Protein AF-A0A9P8FFM5-F1 (afdb_monomer)

Nearest PDB structures (foldseek):
  8ps0-assembly1_A  TM=2.969E-01  e=4.749E+00  Escherichia coli

Organism: Aureobasidium melanogenum (NCBI:txid46634)

pLDDT: mean 79.29, std 17.24, range [38.31, 98.06]

Structure (mmCIF, N/CA/C/O backbone):
data_AF-A0A9P8FFM5-F1
#
_entry.id   AF-A0A9P8FFM5-F1
#
loop_
_atom_site.group_PDB
_atom_site.id
_atom_site.type_symbol
_atom_site.label_atom_id
_atom_site.label_alt_id
_atom_site.label_comp_id
_atom_site.label_asym_id
_atom_site.label_entity_id
_atom_site.label_seq_id
_atom_site.pdbx_PDB_ins_code
_atom_site.Cartn_x
_atom_site.Cartn_y
_atom_site.Cartn_z
_atom_site.occupancy
_atom_site.B_iso_or_equiv
_atom_site.auth_seq_id
_atom_site.auth_comp_id
_atom_site.auth_asym_id
_atom_site.auth_atom_id
_atom_site.pdbx_PDB_model_num
ATOM 1 N N . MET A 1 1 ? 20.624 9.407 21.468 1.00 40.84 1 MET A N 1
ATOM 2 C CA . MET A 1 1 ? 19.545 8.845 20.627 1.00 40.84 1 MET A CA 1
ATOM 3 C C . MET A 1 1 ? 19.893 9.163 19.187 1.00 40.84 1 MET A C 1
ATOM 5 O O . MET A 1 1 ? 20.037 10.337 18.876 1.00 40.84 1 MET A O 1
ATOM 9 N N . VAL A 1 2 ? 20.130 8.150 18.353 1.00 38.31 2 VAL A N 1
ATOM 10 C CA . VAL A 1 2 ? 20.241 8.352 16.899 1.00 38.31 2 VAL A CA 1
ATOM 11 C C . VAL A 1 2 ? 18.815 8.603 16.391 1.00 38.31 2 VAL A C 1
ATOM 13 O O . VAL A 1 2 ? 17.916 7.887 16.839 1.00 38.31 2 VAL A O 1
ATOM 16 N N . PRO A 1 3 ? 18.560 9.622 15.552 1.00 42.88 3 PRO A N 1
ATOM 17 C CA . PRO A 1 3 ? 17.236 9.827 14.978 1.00 42.88 3 PRO A CA 1
ATOM 18 C C . PRO A 1 3 ? 16.827 8.556 14.235 1.00 42.88 3 PRO A C 1
ATOM 20 O O . PRO A 1 3 ? 17.609 8.049 13.431 1.00 42.88 3 PRO A O 1
ATOM 23 N N . SER A 1 4 ? 15.631 8.028 14.509 1.00 47.91 4 SER A N 1
ATOM 24 C CA . SER A 1 4 ? 15.063 6.996 13.641 1.00 47.91 4 SER A CA 1
ATOM 25 C C . SER A 1 4 ? 15.038 7.564 12.224 1.00 4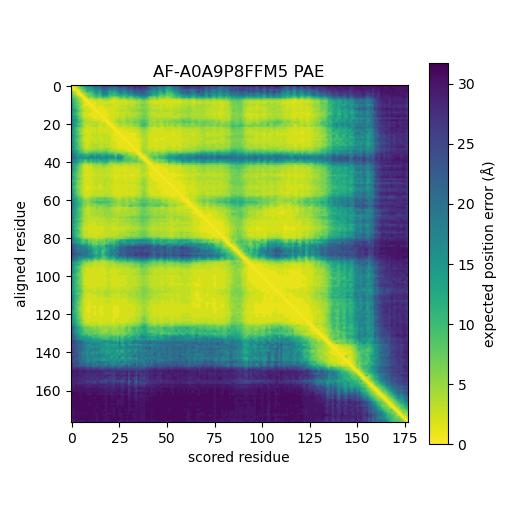7.91 4 SER A C 1
ATOM 27 O O . SER A 1 4 ? 14.515 8.672 12.052 1.00 47.91 4 SER A O 1
ATOM 29 N N . PRO A 1 5 ? 15.585 6.864 11.218 1.00 54.12 5 PRO A N 1
ATOM 30 C CA . PRO A 1 5 ? 15.361 7.266 9.843 1.00 54.12 5 PRO A CA 1
ATOM 31 C C . PRO A 1 5 ? 13.844 7.360 9.596 1.00 54.12 5 PRO A C 1
ATOM 33 O O . PRO A 1 5 ? 13.070 6.623 10.225 1.00 54.12 5 PRO A O 1
ATOM 36 N N . PRO A 1 6 ? 13.399 8.309 8.757 1.00 61.31 6 PRO A N 1
ATOM 37 C CA . PRO A 1 6 ? 11.990 8.437 8.411 1.00 61.31 6 PRO A CA 1
ATOM 38 C C . PRO A 1 6 ? 11.491 7.109 7.835 1.00 61.31 6 PRO A C 1
ATOM 40 O O . PRO A 1 6 ? 12.196 6.482 7.050 1.00 61.31 6 PRO A O 1
ATOM 43 N N . ALA A 1 7 ? 10.295 6.675 8.241 1.00 75.50 7 ALA A N 1
ATOM 44 C CA . ALA A 1 7 ? 9.720 5.414 7.780 1.00 75.50 7 ALA A CA 1
ATOM 45 C C . ALA A 1 7 ? 9.594 5.422 6.247 1.00 75.50 7 ALA A C 1
ATOM 47 O O . ALA A 1 7 ? 8.849 6.232 5.690 1.00 75.50 7 ALA A O 1
ATOM 48 N N . VAL A 1 8 ? 10.326 4.530 5.577 1.00 88.12 8 VAL A N 1
ATOM 49 C CA . VAL A 1 8 ? 10.369 4.438 4.109 1.00 88.12 8 VAL A CA 1
ATOM 50 C C . VAL A 1 8 ? 9.258 3.518 3.620 1.00 88.12 8 VAL A C 1
ATOM 52 O O . VAL A 1 8 ? 8.624 3.791 2.602 1.00 88.12 8 VAL A O 1
ATOM 55 N N . TYR A 1 9 ? 8.975 2.447 4.368 1.00 91.50 9 TYR A N 1
ATOM 56 C CA . TYR A 1 9 ? 7.958 1.466 3.994 1.00 91.50 9 TYR A CA 1
ATOM 57 C C . TYR A 1 9 ? 6.545 2.055 3.934 1.00 91.50 9 TYR A C 1
ATOM 59 O O . TYR A 1 9 ? 5.773 1.737 3.022 1.00 91.50 9 TYR A O 1
ATOM 67 N N . PHE A 1 10 ? 6.215 2.903 4.912 1.00 92.06 10 PHE A N 1
ATOM 68 C CA . PHE A 1 10 ? 4.950 3.623 4.981 1.00 92.06 10 PHE A CA 1
ATOM 69 C C . PHE A 1 10 ? 5.170 5.043 5.541 1.00 92.06 10 PHE A C 1
ATOM 71 O O . PHE A 1 10 ? 5.079 5.245 6.760 1.00 92.06 10 PHE A O 1
ATOM 78 N N . PRO A 1 11 ? 5.455 6.019 4.654 1.00 90.12 11 PRO A N 1
ATOM 79 C CA . PRO A 1 11 ? 5.656 7.418 5.018 1.00 90.12 11 PRO A CA 1
ATOM 80 C C . PRO A 1 11 ? 4.408 8.068 5.629 1.00 90.12 11 PRO A C 1
ATOM 82 O O . PRO A 1 11 ? 3.344 7.457 5.756 1.00 90.12 11 PRO A O 1
ATOM 85 N N . ALA A 1 12 ? 4.539 9.340 6.005 1.00 89.25 12 ALA A N 1
ATOM 86 C CA . ALA A 1 12 ? 3.429 10.120 6.536 1.00 89.25 12 ALA A CA 1
ATOM 87 C C . ALA A 1 12 ? 2.263 10.191 5.529 1.00 89.25 12 ALA A C 1
ATOM 89 O O . ALA A 1 12 ? 2.463 10.306 4.315 1.00 89.25 12 ALA A O 1
ATOM 90 N N . LEU A 1 13 ? 1.037 10.059 6.040 1.00 88.88 13 LEU A N 1
ATOM 91 C CA . LEU A 1 13 ? -0.151 9.859 5.211 1.00 88.88 13 LEU A CA 1
ATOM 92 C C . LEU A 1 13 ? -0.465 11.093 4.345 1.00 88.88 13 LEU A C 1
ATOM 94 O O . LEU A 1 13 ? -0.846 10.945 3.188 1.00 88.88 13 LEU A O 1
ATOM 98 N N . ASP A 1 14 ? -0.216 12.293 4.866 1.00 85.69 14 ASP A N 1
ATOM 99 C CA . ASP A 1 14 ? -0.345 13.581 4.177 1.00 85.69 14 ASP A CA 1
ATOM 100 C C . ASP A 1 14 ? 0.573 13.643 2.955 1.00 85.69 14 ASP A C 1
ATOM 102 O O . ASP A 1 14 ? 0.122 13.942 1.851 1.00 85.69 14 ASP A O 1
ATOM 106 N N . LYS A 1 15 ? 1.838 13.240 3.124 1.00 87.44 15 LYS A N 1
ATOM 107 C CA . LYS A 1 15 ? 2.833 13.179 2.046 1.00 87.44 15 LYS A CA 1
ATOM 108 C C . LYS A 1 15 ? 2.438 12.195 0.946 1.00 87.44 15 LYS A C 1
ATOM 110 O O . LYS A 1 15 ? 2.674 12.458 -0.235 1.00 87.44 15 LYS A O 1
ATOM 115 N N . CYS A 1 16 ? 1.841 11.063 1.321 1.00 88.88 16 CYS A N 1
ATOM 116 C CA . CYS A 1 16 ? 1.392 10.053 0.363 1.00 88.88 16 CYS A CA 1
ATOM 117 C C . CYS A 1 16 ? 0.170 10.535 -0.437 1.00 88.88 16 CYS A C 1
ATOM 119 O O . CYS A 1 16 ? 0.112 10.343 -1.654 1.00 88.88 16 CYS A O 1
ATOM 121 N N . LEU A 1 17 ? -0.793 11.181 0.226 1.00 86.94 17 LEU A N 1
ATOM 122 C CA . LEU A 1 17 ? -2.008 11.712 -0.405 1.00 86.94 17 LEU A CA 1
ATOM 123 C C . LEU A 1 17 ? -1.715 12.928 -1.292 1.00 86.94 17 LEU A C 1
ATOM 125 O O . LEU A 1 17 ? -2.278 13.042 -2.377 1.00 86.94 17 LEU A O 1
ATOM 129 N N . ALA A 1 18 ? -0.764 13.775 -0.893 1.00 84.56 18 ALA A N 1
ATOM 130 C CA . ALA A 1 18 ? -0.256 14.877 -1.710 1.00 84.56 18 ALA A CA 1
ATOM 131 C C . ALA A 1 18 ? 0.595 14.413 -2.911 1.00 84.56 18 ALA A C 1
ATOM 133 O O . ALA A 1 18 ? 1.018 15.236 -3.719 1.00 84.56 18 ALA A O 1
ATOM 134 N N . ARG A 1 19 ? 0.861 13.100 -3.043 1.00 82.00 19 ARG A N 1
ATOM 135 C CA . ARG A 1 19 ? 1.761 12.503 -4.051 1.00 82.00 19 ARG A CA 1
ATOM 136 C C . ARG A 1 19 ? 3.194 13.055 -4.003 1.00 82.00 19 ARG A C 1
ATOM 138 O O . ARG A 1 19 ? 3.938 12.906 -4.968 1.00 82.00 19 ARG A O 1
ATOM 145 N N . GLU A 1 20 ? 3.598 13.641 -2.876 1.00 83.88 20 GLU A N 1
ATOM 146 C CA . GLU A 1 20 ? 4.972 14.100 -2.645 1.00 83.88 20 GLU A CA 1
ATOM 147 C C . GLU A 1 20 ? 5.925 12.921 -2.436 1.00 83.88 20 GLU A C 1
ATOM 149 O O . GLU A 1 20 ? 7.087 12.980 -2.834 1.00 83.88 20 GLU A O 1
ATOM 154 N N . LEU A 1 21 ? 5.427 11.841 -1.821 1.00 83.75 21 LEU A N 1
ATOM 155 C CA . LEU A 1 21 ? 6.175 10.604 -1.613 1.00 83.75 21 LEU A CA 1
ATOM 156 C C . LEU A 1 21 ? 5.432 9.414 -2.244 1.00 83.75 21 LEU A C 1
ATOM 158 O O . LEU A 1 21 ? 4.306 9.107 -1.831 1.00 83.75 21 LEU A O 1
ATOM 162 N N . PRO A 1 22 ? 6.035 8.725 -3.232 1.00 84.00 22 PRO A N 1
ATOM 163 C CA . PRO A 1 22 ? 5.444 7.525 -3.805 1.00 84.00 22 PRO A CA 1
ATOM 164 C C . PRO A 1 22 ? 5.577 6.352 -2.830 1.00 84.00 22 PRO A C 1
ATOM 166 O O . PRO A 1 22 ? 6.657 6.086 -2.300 1.00 84.00 22 PRO A O 1
ATOM 169 N N . LEU A 1 23 ? 4.489 5.610 -2.630 1.00 91.56 23 LEU A N 1
ATOM 170 C CA . LEU A 1 23 ? 4.547 4.331 -1.932 1.00 91.56 23 LEU A CA 1
ATOM 171 C C . LEU A 1 23 ? 5.074 3.262 -2.887 1.00 91.56 23 LEU A C 1
ATOM 173 O O . LEU A 1 23 ? 4.467 2.959 -3.916 1.00 91.56 23 LEU A O 1
ATOM 177 N N . LEU A 1 24 ? 6.202 2.654 -2.530 1.00 91.81 24 LEU A N 1
ATOM 178 C CA . LEU A 1 24 ? 6.755 1.544 -3.297 1.00 91.81 24 LEU A CA 1
ATOM 179 C C . LEU A 1 24 ? 5.886 0.298 -3.112 1.00 91.81 24 LEU A C 1
ATOM 181 O O . LEU A 1 24 ? 5.813 -0.274 -2.024 1.00 91.81 24 LEU A O 1
ATOM 185 N N . SER A 1 25 ? 5.224 -0.145 -4.178 1.00 92.94 25 SER A N 1
ATOM 186 C CA . SER A 1 25 ? 4.547 -1.442 -4.171 1.00 92.94 25 SER A CA 1
ATOM 187 C C . SER A 1 25 ? 5.573 -2.579 -4.215 1.00 92.94 25 SER A C 1
ATOM 189 O O . SER A 1 25 ? 6.641 -2.427 -4.811 1.00 92.94 25 SER A O 1
ATOM 191 N N . TRP A 1 26 ? 5.247 -3.735 -3.631 1.00 93.44 26 TRP A N 1
ATOM 192 C CA . TRP A 1 26 ? 6.108 -4.921 -3.715 1.00 93.44 26 TRP A CA 1
ATOM 193 C C . TRP A 1 26 ? 6.349 -5.362 -5.163 1.00 93.44 26 TRP A C 1
ATOM 195 O O . TRP A 1 26 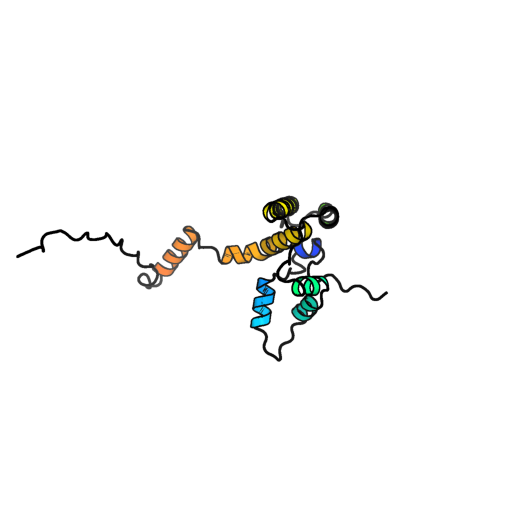? 7.448 -5.795 -5.496 1.00 93.44 26 TRP A O 1
ATOM 205 N N . GLU A 1 27 ? 5.365 -5.173 -6.046 1.00 92.81 27 GLU A N 1
ATOM 206 C CA . GLU A 1 27 ? 5.513 -5.426 -7.480 1.00 92.81 27 GLU A CA 1
ATOM 207 C C . GLU A 1 27 ? 6.538 -4.480 -8.124 1.00 92.81 27 GLU A C 1
ATOM 209 O O . GLU A 1 27 ? 7.414 -4.922 -8.867 1.00 92.81 27 GLU A O 1
ATOM 214 N N . SER A 1 28 ? 6.462 -3.180 -7.826 1.00 90.69 28 SER A N 1
ATOM 215 C CA . SER A 1 28 ? 7.412 -2.184 -8.336 1.00 90.69 28 SER A CA 1
ATOM 216 C C . SER A 1 28 ? 8.827 -2.451 -7.829 1.00 90.69 28 SER A C 1
ATOM 218 O O . SER A 1 28 ? 9.773 -2.371 -8.609 1.00 90.69 28 SER A O 1
ATOM 220 N N . VAL A 1 29 ? 8.970 -2.807 -6.548 1.00 92.75 29 VAL A N 1
ATOM 221 C CA . VAL A 1 29 ? 10.259 -3.180 -5.946 1.00 92.75 29 VAL A CA 1
ATOM 222 C C . VAL A 1 29 ? 10.825 -4.415 -6.634 1.00 92.75 29 VAL A C 1
ATOM 224 O O . VAL A 1 29 ? 11.973 -4.392 -7.063 1.00 92.75 29 VAL A O 1
ATOM 227 N N . TYR A 1 30 ? 10.018 -5.463 -6.810 1.00 93.00 30 TYR A N 1
ATOM 228 C CA . TYR A 1 30 ? 10.436 -6.676 -7.508 1.00 93.00 30 TYR A CA 1
ATOM 229 C C . TYR A 1 30 ? 10.918 -6.378 -8.933 1.00 93.00 30 TYR A C 1
ATOM 231 O O . TYR A 1 30 ? 12.033 -6.754 -9.289 1.00 93.00 30 TYR A O 1
ATOM 239 N N . LYS A 1 31 ? 10.122 -5.641 -9.724 1.00 91.56 31 LYS A N 1
ATOM 240 C CA . LYS A 1 31 ? 10.484 -5.240 -11.095 1.00 91.56 31 LYS A CA 1
ATOM 241 C C . LYS A 1 31 ? 11.771 -4.419 -11.141 1.00 91.56 31 LYS A C 1
ATOM 243 O O . LYS A 1 31 ? 12.570 -4.597 -12.054 1.00 91.56 31 LYS A O 1
ATOM 248 N N . ALA A 1 32 ? 11.973 -3.531 -10.171 1.00 90.56 32 ALA A N 1
ATOM 249 C CA . ALA A 1 32 ? 13.193 -2.745 -10.088 1.00 90.56 32 ALA A CA 1
ATOM 250 C C . ALA A 1 32 ? 14.398 -3.643 -9.777 1.00 90.56 32 ALA A C 1
ATOM 252 O O . ALA A 1 32 ? 15.387 -3.584 -10.494 1.00 90.56 32 ALA A O 1
ATOM 253 N N . VAL A 1 33 ? 14.292 -4.531 -8.785 1.00 90.75 33 VAL A N 1
ATOM 254 C CA . VAL A 1 33 ? 15.375 -5.451 -8.399 1.00 90.75 33 VAL A CA 1
ATOM 255 C C . VAL A 1 33 ? 15.801 -6.358 -9.551 1.00 90.75 33 VAL A C 1
ATOM 257 O O . VAL A 1 33 ? 16.995 -6.514 -9.775 1.00 90.75 33 VAL A O 1
ATOM 260 N N . ILE A 1 34 ? 14.863 -6.928 -10.313 1.00 91.31 34 ILE A N 1
ATOM 261 C CA . ILE A 1 34 ? 15.216 -7.791 -11.458 1.00 91.31 34 ILE A CA 1
ATOM 262 C C . ILE A 1 34 ? 15.826 -7.016 -12.634 1.00 91.31 34 ILE A C 1
ATOM 264 O O . ILE A 1 34 ? 16.454 -7.621 -13.497 1.00 91.31 34 ILE A O 1
ATOM 268 N N . ALA A 1 35 ? 15.608 -5.700 -12.693 1.00 88.19 35 ALA A N 1
ATOM 269 C CA . ALA A 1 35 ? 16.155 -4.827 -13.724 1.00 88.19 35 ALA A CA 1
ATOM 270 C C . ALA A 1 35 ? 17.514 -4.221 -13.334 1.00 88.19 35 ALA A C 1
ATOM 272 O O . ALA A 1 35 ? 18.193 -3.674 -14.203 1.00 88.19 35 ALA A O 1
ATOM 273 N N . LEU A 1 36 ? 17.907 -4.294 -12.056 1.00 86.25 36 LEU A N 1
ATOM 274 C CA . LEU A 1 36 ? 19.223 -3.847 -11.607 1.00 86.25 36 LEU A CA 1
ATOM 275 C C . LEU A 1 36 ? 20.308 -4.774 -12.168 1.00 86.25 36 LEU A C 1
ATOM 277 O O . LEU A 1 36 ? 20.228 -5.998 -12.054 1.00 86.25 36 LEU A O 1
ATOM 281 N N . ASP A 1 37 ? 21.357 -4.178 -12.729 1.00 82.44 37 ASP A N 1
ATOM 282 C CA . ASP A 1 37 ? 22.617 -4.879 -12.954 1.00 82.44 37 ASP A CA 1
ATOM 283 C C . ASP A 1 37 ? 23.493 -4.835 -11.688 1.00 82.44 37 ASP A C 1
ATOM 285 O O . ASP A 1 37 ? 23.196 -4.142 -10.714 1.00 82.44 37 ASP A O 1
ATOM 289 N N . SER A 1 38 ? 24.599 -5.583 -11.679 1.00 69.62 38 SER A N 1
ATOM 290 C CA . SER A 1 38 ? 25.489 -5.678 -10.512 1.00 69.62 38 SER A CA 1
ATOM 291 C C . SER A 1 38 ? 26.246 -4.383 -10.176 1.00 69.62 38 SER A C 1
ATOM 293 O O . SER A 1 38 ? 27.026 -4.373 -9.227 1.00 69.62 38 SER A O 1
ATOM 295 N N . VAL A 1 39 ? 26.090 -3.322 -10.974 1.00 66.81 39 VAL A N 1
ATOM 296 C CA . VAL A 1 39 ? 26.824 -2.052 -10.847 1.00 66.81 39 VAL A CA 1
ATOM 297 C C . VAL A 1 39 ? 25.886 -0.908 -10.446 1.00 66.81 39 VAL A C 1
ATOM 299 O O . VAL A 1 39 ? 26.323 0.079 -9.853 1.00 66.81 39 VAL A O 1
ATOM 302 N N . THR A 1 40 ? 24.592 -1.042 -10.723 1.00 75.69 40 THR A N 1
ATOM 303 C CA . THR A 1 40 ? 23.587 -0.014 -10.479 1.00 75.69 40 THR A CA 1
ATOM 304 C C . THR A 1 40 ? 23.085 -0.088 -9.039 1.00 75.69 40 THR A C 1
ATOM 306 O O . THR A 1 40 ? 22.391 -1.024 -8.656 1.00 75.69 40 THR A O 1
ATOM 309 N N . SER A 1 41 ? 23.394 0.935 -8.239 1.00 76.31 41 SER A N 1
ATOM 310 C CA . SER A 1 41 ? 22.745 1.173 -6.942 1.00 76.31 41 SER A CA 1
ATOM 311 C C . SER A 1 41 ? 21.577 2.141 -7.123 1.00 76.31 41 SER A C 1
ATOM 313 O O . SER A 1 41 ? 21.651 3.106 -7.888 1.00 76.31 41 SER A O 1
ATOM 315 N N . SER A 1 42 ? 20.486 1.874 -6.408 1.00 86.12 42 SER A N 1
ATOM 316 C CA . SER A 1 42 ? 19.344 2.775 -6.304 1.00 86.12 42 SER A CA 1
ATOM 317 C C . SER A 1 42 ? 19.194 3.185 -4.840 1.00 86.12 42 SER A C 1
ATOM 319 O O . SER A 1 42 ? 18.747 2.361 -4.042 1.00 86.12 42 SER A O 1
ATOM 321 N N . PRO A 1 43 ? 19.484 4.451 -4.476 1.00 87.81 43 PRO A N 1
ATOM 322 C CA . PRO A 1 43 ? 19.355 4.931 -3.098 1.00 87.81 43 PRO A CA 1
ATOM 323 C C . PRO A 1 43 ? 17.958 4.700 -2.510 1.00 87.81 43 PRO A C 1
ATOM 325 O O . PRO A 1 43 ? 17.801 4.492 -1.311 1.00 87.81 43 PRO A O 1
ATOM 328 N N . THR A 1 44 ? 16.932 4.717 -3.363 1.00 87.38 44 THR A N 1
ATOM 329 C CA . THR A 1 44 ? 15.548 4.432 -2.986 1.00 87.38 44 THR A CA 1
ATOM 330 C C . THR A 1 44 ? 15.343 2.965 -2.610 1.00 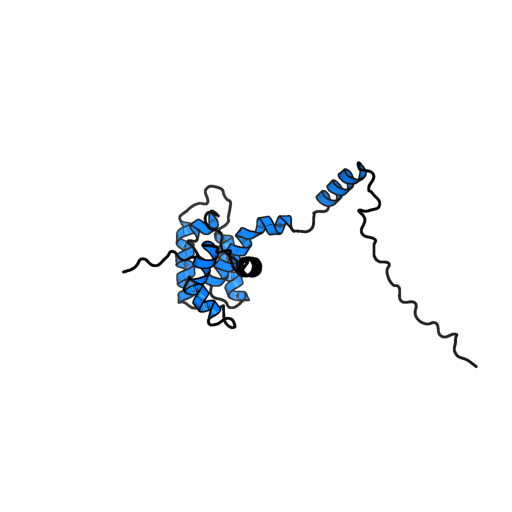87.38 44 THR A C 1
ATOM 332 O O . THR A 1 44 ? 14.692 2.692 -1.604 1.00 87.38 44 THR A O 1
ATOM 335 N N . LEU A 1 45 ? 15.899 2.022 -3.381 1.00 90.00 45 LEU A N 1
ATOM 336 C CA . LEU A 1 45 ? 15.847 0.599 -3.029 1.00 90.00 45 LEU A CA 1
ATOM 337 C C . LEU A 1 45 ? 16.712 0.306 -1.804 1.00 90.00 45 LEU A C 1
ATOM 339 O O . LEU A 1 45 ? 16.272 -0.432 -0.929 1.00 90.00 45 LEU A O 1
ATOM 343 N N . ASP A 1 46 ? 17.886 0.929 -1.705 1.00 90.75 46 ASP A N 1
ATOM 344 C CA . ASP A 1 46 ? 18.780 0.777 -0.557 1.00 90.75 46 ASP A CA 1
ATOM 345 C C . ASP A 1 46 ? 18.082 1.229 0.733 1.00 90.75 46 ASP A C 1
ATOM 347 O O . ASP A 1 46 ? 18.057 0.492 1.717 1.00 90.75 46 ASP A O 1
ATOM 351 N N . ALA A 1 47 ? 17.427 2.395 0.714 1.00 90.81 47 ALA A N 1
ATOM 352 C CA . ALA A 1 47 ? 16.641 2.883 1.843 1.00 90.81 47 ALA A CA 1
ATOM 353 C C . ALA A 1 47 ? 15.432 1.981 2.155 1.00 90.81 47 ALA A C 1
ATOM 355 O O . ALA A 1 47 ? 15.126 1.754 3.324 1.00 90.81 47 ALA A O 1
ATOM 356 N N . PHE A 1 48 ? 14.760 1.441 1.132 1.00 91.94 48 PHE A N 1
ATOM 357 C CA . PHE A 1 48 ? 13.631 0.525 1.315 1.00 91.94 48 PHE A CA 1
ATOM 358 C C . PHE A 1 48 ? 14.066 -0.787 1.977 1.00 91.94 48 PHE A C 1
ATOM 360 O O . PHE A 1 48 ? 13.455 -1.206 2.954 1.00 91.94 48 PHE A O 1
ATOM 367 N N . PHE A 1 49 ? 15.143 -1.418 1.503 1.00 92.00 49 PHE A N 1
ATOM 368 C CA . PHE A 1 49 ? 15.648 -2.673 2.070 1.00 92.00 49 PHE A CA 1
ATOM 369 C C . PHE A 1 49 ? 16.359 -2.502 3.419 1.00 92.00 49 PHE A C 1
ATOM 371 O O . PHE A 1 49 ? 16.547 -3.488 4.126 1.00 92.00 49 PHE A O 1
ATOM 378 N N . GLN A 1 50 ? 16.721 -1.276 3.805 1.00 92.50 50 GLN A N 1
ATOM 379 C CA . GLN A 1 50 ? 17.214 -0.956 5.149 1.00 92.50 50 GLN A CA 1
ATOM 380 C C . GLN A 1 50 ? 16.089 -0.643 6.151 1.00 92.50 50 GLN A C 1
ATOM 382 O O . GLN A 1 50 ? 16.360 -0.539 7.349 1.00 92.50 50 GLN A O 1
ATOM 387 N N . ASP A 1 51 ? 14.836 -0.501 5.702 1.00 92.06 51 ASP A N 1
ATOM 388 C CA . ASP A 1 51 ? 13.701 -0.251 6.590 1.00 92.06 51 ASP A CA 1
ATOM 389 C C . ASP A 1 51 ? 13.452 -1.479 7.495 1.00 92.06 51 ASP A C 1
ATOM 391 O O . ASP A 1 51 ? 13.278 -2.595 6.989 1.00 92.06 51 ASP A O 1
ATOM 395 N N . PRO A 1 52 ? 13.394 -1.313 8.832 1.00 92.06 52 PRO A N 1
ATOM 396 C CA . PRO A 1 52 ? 13.175 -2.426 9.756 1.00 92.06 52 PRO A CA 1
ATOM 397 C C . PRO A 1 52 ? 11.885 -3.208 9.482 1.00 92.06 52 PRO A C 1
ATOM 399 O O . PRO A 1 52 ? 11.839 -4.419 9.692 1.00 92.06 52 PRO A O 1
ATOM 402 N N . THR A 1 53 ? 10.844 -2.534 8.989 1.00 90.62 53 THR A N 1
ATOM 403 C CA . THR A 1 53 ? 9.561 -3.154 8.637 1.00 90.62 53 THR A CA 1
ATOM 404 C C . THR A 1 53 ? 9.725 -4.066 7.429 1.00 90.62 53 THR A C 1
ATOM 406 O O . THR A 1 53 ? 9.260 -5.203 7.442 1.00 90.62 53 THR A O 1
ATOM 409 N N . VAL A 1 54 ? 10.440 -3.598 6.401 1.00 93.12 54 VAL A N 1
ATOM 410 C CA . VAL A 1 54 ? 10.742 -4.387 5.197 1.00 93.12 54 VAL A CA 1
ATOM 411 C C . VAL A 1 54 ? 11.580 -5.604 5.561 1.00 93.12 54 VAL A C 1
ATOM 413 O O . VAL A 1 54 ? 11.246 -6.715 5.154 1.00 93.12 54 VAL A O 1
ATOM 416 N N . LEU A 1 55 ? 12.616 -5.424 6.382 1.00 93.12 55 LEU A N 1
ATOM 417 C CA . LEU A 1 55 ? 13.442 -6.527 6.873 1.00 93.12 55 LEU A CA 1
ATOM 418 C C . LEU A 1 55 ? 12.623 -7.542 7.681 1.00 93.12 55 LEU A C 1
ATOM 420 O O . LEU A 1 55 ? 12.803 -8.745 7.506 1.00 93.12 55 LEU A O 1
ATOM 424 N N . SER A 1 56 ? 11.691 -7.077 8.517 1.00 91.50 56 SER A N 1
ATOM 425 C CA . SER A 1 56 ? 10.784 -7.948 9.272 1.00 91.50 56 SER A CA 1
ATOM 426 C C . SER A 1 56 ? 9.882 -8.774 8.351 1.00 91.50 56 SER A C 1
ATOM 428 O O . SER A 1 56 ? 9.728 -9.975 8.565 1.00 91.50 56 SER A O 1
ATOM 430 N N . ILE A 1 57 ? 9.307 -8.157 7.314 1.00 92.06 57 ILE A N 1
ATOM 431 C CA . ILE A 1 57 ? 8.451 -8.847 6.337 1.00 92.06 57 ILE A CA 1
ATOM 432 C C . ILE A 1 57 ? 9.263 -9.879 5.546 1.00 92.06 57 ILE A C 1
ATOM 434 O O . ILE A 1 57 ? 8.836 -11.024 5.400 1.00 92.06 57 ILE A O 1
ATOM 438 N N . LEU A 1 58 ? 10.461 -9.508 5.083 1.00 92.81 58 LEU A N 1
ATOM 439 C CA . LEU A 1 58 ? 11.353 -10.412 4.348 1.00 92.81 58 LEU A CA 1
ATOM 440 C C . LEU A 1 58 ? 11.887 -11.557 5.221 1.00 92.81 58 LEU A C 1
ATOM 442 O O . LEU A 1 58 ? 12.179 -12.631 4.698 1.00 92.81 58 LEU A O 1
ATOM 446 N N . GLY A 1 59 ? 11.987 -11.356 6.538 1.00 93.06 59 GLY A N 1
ATOM 447 C CA . GLY A 1 59 ? 12.350 -12.396 7.502 1.00 93.06 59 GLY A CA 1
ATOM 448 C C . GLY A 1 59 ? 11.253 -13.442 7.736 1.00 93.06 59 GLY A C 1
ATOM 449 O O . GLY A 1 59 ? 11.562 -14.563 8.137 1.00 93.06 59 GLY A O 1
ATOM 450 N N . ALA A 1 60 ? 9.989 -13.110 7.455 1.00 90.44 60 ALA A N 1
ATOM 451 C CA . ALA A 1 60 ? 8.836 -13.998 7.607 1.00 90.44 60 ALA A CA 1
ATOM 452 C C . ALA A 1 60 ? 7.910 -13.952 6.368 1.00 90.44 60 ALA A C 1
ATOM 454 O O . ALA A 1 60 ? 6.731 -13.603 6.473 1.00 90.44 60 ALA A O 1
ATOM 455 N N . PRO A 1 61 ? 8.407 -14.340 5.176 1.00 85.62 61 PRO A N 1
ATOM 456 C CA . PRO A 1 61 ? 7.748 -14.053 3.898 1.00 85.62 61 PRO A CA 1
ATOM 457 C C . PRO A 1 61 ? 6.434 -14.816 3.686 1.00 85.62 61 PRO A C 1
ATOM 459 O O . PRO A 1 61 ? 5.624 -14.428 2.850 1.00 85.62 61 PRO A O 1
ATOM 462 N N . LEU A 1 62 ? 6.213 -15.905 4.430 1.00 88.06 62 LEU A N 1
ATOM 463 C CA . LEU A 1 62 ? 4.978 -16.694 4.370 1.00 88.06 62 LEU A CA 1
ATOM 464 C C . LEU A 1 62 ? 3.856 -16.116 5.245 1.00 88.06 62 LEU A C 1
ATOM 466 O O . LEU A 1 62 ? 2.713 -16.547 5.132 1.00 88.06 62 LEU A O 1
ATOM 470 N N . THR A 1 63 ? 4.169 -15.144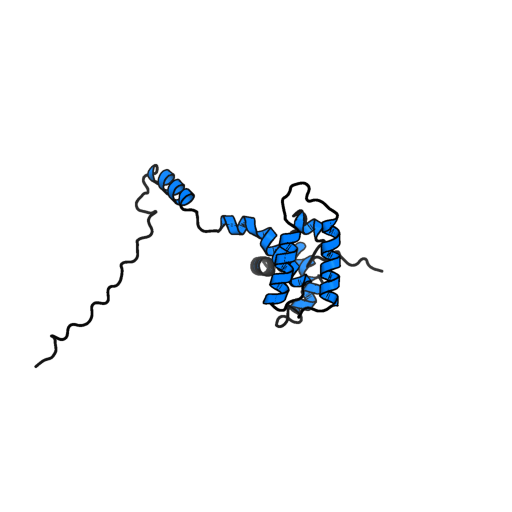 6.103 1.00 86.62 63 THR A N 1
ATOM 471 C CA . THR A 1 63 ? 3.211 -14.468 6.988 1.00 86.62 63 THR A CA 1
ATOM 472 C C . THR A 1 63 ? 3.439 -12.950 6.975 1.00 86.62 63 THR A C 1
ATOM 474 O O . THR A 1 63 ? 3.701 -12.361 8.029 1.00 86.62 63 THR A O 1
ATOM 477 N N . PRO A 1 64 ? 3.379 -12.299 5.794 1.00 84.31 64 PRO A N 1
ATOM 478 C CA . PRO A 1 64 ? 3.724 -10.884 5.654 1.00 84.31 64 PRO A CA 1
ATOM 479 C C . PRO A 1 64 ? 2.677 -9.959 6.282 1.00 84.31 64 PRO A C 1
ATOM 481 O O . PRO A 1 64 ? 3.003 -8.836 6.650 1.00 84.31 64 PRO A O 1
ATOM 484 N N . PHE A 1 65 ? 1.439 -10.439 6.421 1.00 90.81 65 PHE A N 1
ATOM 485 C CA . PHE A 1 65 ? 0.335 -9.711 7.028 1.00 90.81 65 PHE A CA 1
ATOM 486 C C . PHE A 1 65 ? -0.117 -10.421 8.293 1.00 90.81 65 PHE A C 1
ATOM 488 O O . PHE A 1 65 ? -0.362 -11.629 8.295 1.00 90.81 65 PHE A O 1
ATOM 495 N N . GLN A 1 66 ? -0.214 -9.652 9.369 1.00 91.94 66 GLN A N 1
ATOM 496 C CA . GLN A 1 66 ? -0.732 -10.124 10.644 1.00 91.94 66 GLN A CA 1
ATOM 497 C C . GLN A 1 66 ? -2.240 -9.850 10.723 1.00 91.94 66 GLN A C 1
ATOM 499 O O . GLN A 1 66 ? -2.735 -8.960 10.027 1.00 91.94 66 GLN A O 1
ATOM 504 N N . PRO A 1 67 ? -2.989 -10.580 11.564 1.00 94.00 67 PRO A N 1
ATOM 505 C CA . PRO A 1 67 ? -4.403 -10.296 11.777 1.00 94.00 67 PRO A CA 1
ATOM 506 C C . PRO A 1 67 ? -4.623 -8.958 12.515 1.00 94.00 67 PRO A C 1
ATOM 508 O O . PRO A 1 67 ? -3.723 -8.499 13.231 1.00 94.00 67 PRO A O 1
ATOM 511 N N . PRO A 1 68 ? -5.817 -8.341 12.389 1.00 94.81 68 PRO A N 1
ATOM 512 C CA . PRO A 1 68 ? -6.187 -7.130 13.120 1.00 94.81 68 PRO A CA 1
ATOM 513 C C . PRO A 1 68 ? -6.037 -7.278 14.638 1.00 94.81 68 PRO A C 1
ATOM 515 O O . PRO A 1 68 ? -6.377 -8.308 15.223 1.00 94.81 68 PRO A O 1
ATOM 518 N N . THR A 1 69 ? -5.570 -6.218 15.293 1.00 95.12 69 THR A N 1
ATOM 519 C CA . THR A 1 69 ? -5.393 -6.137 16.748 1.00 95.12 69 THR A CA 1
ATOM 520 C C . THR A 1 69 ? -5.912 -4.801 17.279 1.00 95.12 69 THR A C 1
ATOM 522 O O . THR A 1 69 ? -6.029 -3.822 16.546 1.00 95.12 69 THR A O 1
ATOM 525 N N . SER A 1 70 ? -6.166 -4.706 18.588 1.00 94.19 70 SER A N 1
ATOM 526 C CA . SER A 1 70 ? -6.533 -3.422 19.208 1.00 94.19 70 SER A CA 1
ATOM 527 C C . SER A 1 70 ? -5.466 -2.340 18.991 1.00 94.19 70 SER A C 1
ATOM 529 O O . SER A 1 70 ? -5.806 -1.164 18.870 1.00 94.19 70 SER A O 1
ATOM 531 N N . GLN A 1 71 ? -4.190 -2.738 18.916 1.00 93.38 71 GLN A N 1
ATOM 532 C CA . GLN A 1 71 ? -3.083 -1.821 18.654 1.00 93.38 71 GLN A CA 1
ATOM 533 C C . GLN A 1 71 ? -3.097 -1.321 17.207 1.00 93.38 71 GLN A C 1
ATOM 535 O O . GLN A 1 71 ? -3.080 -0.113 16.998 1.00 93.38 71 GLN A O 1
ATOM 540 N N . SER A 1 72 ? -3.208 -2.218 16.219 1.00 92.31 72 SER A N 1
ATOM 541 C CA . SER A 1 72 ? -3.253 -1.824 14.800 1.00 92.31 72 SER A CA 1
ATOM 542 C C . SER A 1 72 ? -4.441 -0.914 14.498 1.00 92.31 72 SER A C 1
ATOM 544 O O . SER A 1 72 ? -4.304 0.052 13.747 1.00 92.31 72 SER A O 1
ATOM 546 N N . LYS A 1 73 ? -5.578 -1.142 15.164 1.00 93.69 73 LYS A N 1
ATOM 547 C CA . LYS A 1 73 ? -6.726 -0.238 15.105 1.00 93.69 73 LYS A CA 1
ATOM 548 C C . LYS A 1 73 ? -6.402 1.150 15.666 1.00 93.69 73 LYS A C 1
ATOM 550 O O . LYS A 1 73 ? -6.691 2.150 15.019 1.00 93.69 73 LYS A O 1
ATOM 555 N N . SER A 1 74 ? -5.775 1.231 16.841 1.00 94.38 74 SER A N 1
ATOM 556 C CA . SER A 1 74 ? -5.348 2.512 17.429 1.00 94.38 74 SER A CA 1
ATOM 557 C C . SER A 1 74 ? -4.352 3.258 16.532 1.00 94.38 74 SER A C 1
ATOM 559 O O . SER A 1 74 ? -4.439 4.480 16.379 1.00 94.38 74 SER A O 1
ATOM 561 N N . ASP A 1 75 ? -3.420 2.533 15.917 1.00 92.25 75 ASP A N 1
ATOM 562 C CA . ASP A 1 75 ? -2.421 3.102 15.013 1.00 92.25 75 ASP A CA 1
ATOM 563 C C . ASP A 1 75 ? -3.071 3.630 13.725 1.00 92.25 75 ASP A C 1
ATOM 565 O O . ASP A 1 75 ? -2.722 4.716 13.253 1.00 92.25 75 ASP A O 1
ATOM 569 N N . PHE A 1 76 ? -4.059 2.909 13.186 1.00 94.12 76 PHE A N 1
ATOM 570 C CA . PHE A 1 76 ? -4.874 3.350 12.053 1.00 94.12 76 PHE A CA 1
ATOM 571 C C . PHE A 1 76 ? -5.644 4.641 12.367 1.00 94.12 76 PHE A C 1
ATOM 573 O O . PHE A 1 76 ? -5.562 5.610 11.607 1.00 94.12 76 PHE A O 1
ATOM 580 N N . GLU A 1 77 ? -6.342 4.699 13.504 1.00 93.50 77 GLU A N 1
ATOM 581 C CA . GLU A 1 77 ? -7.076 5.903 13.915 1.00 93.50 77 GLU A CA 1
ATOM 582 C C . GLU A 1 77 ? -6.127 7.095 14.085 1.00 93.50 77 GLU A C 1
ATOM 584 O O . GLU A 1 77 ? -6.383 8.179 13.562 1.00 93.50 77 GLU A O 1
ATOM 589 N N . THR A 1 78 ? -4.971 6.883 14.721 1.00 91.56 78 THR A N 1
ATOM 590 C CA . THR A 1 78 ? -3.958 7.930 14.928 1.00 91.56 78 THR A CA 1
ATOM 591 C C . THR A 1 78 ? -3.434 8.479 13.599 1.00 91.56 78 THR A C 1
ATOM 593 O O . THR A 1 78 ? -3.375 9.694 13.401 1.00 91.56 78 THR A O 1
ATOM 596 N N . ARG A 1 79 ? -3.084 7.593 12.657 1.00 89.75 79 ARG A N 1
ATOM 597 C CA . ARG A 1 79 ? -2.568 7.981 11.335 1.00 89.75 79 ARG A CA 1
ATOM 598 C C . ARG A 1 79 ? -3.593 8.751 10.519 1.00 89.75 79 ARG A C 1
ATOM 600 O O . ARG A 1 79 ? -3.242 9.709 9.835 1.00 89.75 79 ARG A O 1
ATOM 607 N N . THR A 1 80 ? -4.852 8.337 10.576 1.00 89.75 80 THR A N 1
ATOM 608 C CA . THR A 1 80 ? -5.896 8.931 9.744 1.00 89.75 80 THR A CA 1
ATOM 609 C C . THR A 1 80 ? -6.548 10.162 10.386 1.00 89.75 80 THR A C 1
ATOM 611 O O . THR A 1 80 ? -7.128 10.983 9.672 1.00 89.75 80 THR A O 1
ATOM 614 N N . ALA A 1 81 ? -6.443 10.340 11.707 1.00 85.31 81 ALA A N 1
ATOM 615 C CA . ALA A 1 81 ? -6.902 11.538 12.411 1.00 85.31 81 ALA A CA 1
ATOM 616 C C . ALA A 1 81 ? -6.100 12.788 12.019 1.00 85.31 81 ALA A C 1
ATOM 618 O O . ALA A 1 81 ? -6.684 13.858 11.863 1.00 85.31 81 ALA A O 1
ATOM 619 N N . ALA A 1 82 ? -4.790 12.643 11.784 1.00 74.50 82 ALA A N 1
ATOM 620 C CA . ALA A 1 82 ? -3.919 13.742 11.361 1.00 74.50 82 ALA A CA 1
ATOM 621 C C . ALA A 1 82 ? -4.357 14.382 10.028 1.00 74.50 82 ALA A C 1
ATOM 623 O O . ALA A 1 82 ? -4.153 15.573 9.818 1.00 74.50 82 ALA A O 1
ATOM 624 N N . ILE A 1 83 ? -4.999 13.607 9.148 1.00 75.25 83 ILE A N 1
ATOM 625 C CA . ILE A 1 83 ? -5.445 14.065 7.823 1.00 75.25 83 ILE A CA 1
ATOM 626 C C . ILE A 1 83 ? -6.819 14.717 7.868 1.00 75.25 83 ILE A C 1
ATOM 628 O O . ILE A 1 83 ? -7.064 15.664 7.132 1.00 75.25 83 ILE A O 1
ATOM 632 N N . ASN A 1 84 ? -7.703 14.273 8.764 1.00 65.44 84 ASN A N 1
ATOM 633 C CA . ASN A 1 84 ? -9.038 14.861 8.902 1.00 65.44 84 ASN A CA 1
ATOM 634 C C . ASN A 1 84 ? -9.001 16.358 9.273 1.00 65.44 84 ASN A C 1
ATOM 636 O O . ASN A 1 84 ? -9.989 17.058 9.072 1.00 65.44 84 ASN A O 1
ATOM 640 N N . ALA A 1 85 ? -7.879 16.850 9.808 1.00 59.00 85 ALA A N 1
ATOM 641 C CA . ALA A 1 85 ? -7.670 18.258 10.139 1.00 59.00 85 ALA A CA 1
ATOM 642 C C . ALA A 1 85 ? -7.174 19.117 8.955 1.00 59.00 85 ALA A C 1
ATOM 644 O O . ALA A 1 85 ? -7.195 20.343 9.051 1.00 59.00 85 ALA A O 1
ATOM 645 N N . LEU A 1 86 ? -6.729 18.498 7.856 1.00 58.78 86 LEU A N 1
ATOM 646 C CA . LEU A 1 86 ? -6.166 19.167 6.683 1.00 58.78 86 LEU A CA 1
ATOM 647 C C . LEU A 1 86 ? -7.135 19.005 5.501 1.00 58.78 86 LEU A C 1
ATOM 649 O O . LEU A 1 86 ? -7.224 17.914 4.931 1.00 58.78 86 LEU A O 1
ATOM 653 N N . PRO A 1 87 ? -7.897 20.047 5.122 1.00 55.59 87 PRO A N 1
ATOM 654 C CA . PRO A 1 87 ? -8.741 19.968 3.939 1.00 55.59 87 PRO A CA 1
ATOM 655 C C . PRO A 1 87 ? -7.874 19.716 2.700 1.00 55.59 87 PRO A C 1
ATOM 657 O O . PRO A 1 87 ? -6.824 20.336 2.534 1.00 55.59 87 PRO A O 1
ATOM 660 N N . SER A 1 88 ? -8.312 18.818 1.811 1.00 60.69 88 SER A N 1
ATOM 661 C CA . SER A 1 88 ? -7.657 18.659 0.512 1.00 60.69 88 SER A CA 1
ATOM 662 C C . SER A 1 88 ? -7.814 19.975 -0.254 1.00 60.69 88 SER A C 1
ATOM 664 O O . SER A 1 88 ? -8.932 20.315 -0.647 1.00 60.69 88 SER A O 1
ATOM 666 N N . GLU A 1 89 ? -6.732 20.719 -0.476 1.00 57.97 89 GLU A N 1
ATOM 667 C CA . GLU A 1 89 ? -6.799 22.044 -1.117 1.00 57.97 89 GLU A CA 1
ATOM 668 C C . GLU A 1 89 ? -7.375 22.005 -2.548 1.00 57.97 89 GLU A C 1
ATOM 670 O O . GLU A 1 89 ? -7.769 23.029 -3.100 1.00 57.97 89 GLU A O 1
ATOM 675 N N . SER A 1 90 ? -7.466 20.816 -3.148 1.00 58.25 90 SER A N 1
ATOM 676 C CA . SER A 1 90 ? -7.820 20.605 -4.553 1.00 58.25 90 SER A CA 1
ATOM 677 C C . SER A 1 90 ? -8.873 19.513 -4.802 1.00 58.25 90 SER A C 1
ATOM 679 O O . SER A 1 90 ? -9.142 19.195 -5.959 1.00 58.25 90 SER A O 1
ATOM 681 N N . GLY A 1 91 ? -9.465 18.912 -3.758 1.00 63.22 91 GLY A N 1
ATOM 682 C CA . GLY A 1 91 ? -10.471 17.842 -3.907 1.00 63.22 91 GLY A CA 1
ATOM 683 C C . GLY A 1 91 ? -9.950 16.560 -4.575 1.00 63.22 91 GLY A C 1
ATOM 684 O O . GLY A 1 91 ? -10.731 15.771 -5.098 1.00 63.22 91 GLY A O 1
ATOM 685 N N . GLN A 1 92 ? -8.629 16.360 -4.610 1.00 70.25 92 GLN A N 1
ATOM 686 C CA . GLN A 1 92 ? -7.985 15.271 -5.356 1.00 70.25 92 GLN A CA 1
ATOM 687 C C . GLN A 1 92 ? -8.183 13.876 -4.740 1.00 70.25 92 GLN A C 1
ATOM 689 O O . GLN A 1 92 ? -7.944 12.875 -5.418 1.00 70.25 92 GLN A O 1
ATOM 694 N N . TYR A 1 93 ? -8.600 13.790 -3.476 1.00 77.88 93 TYR A N 1
ATOM 695 C CA . TYR A 1 93 ? -8.857 12.532 -2.779 1.00 77.88 93 TYR A CA 1
ATOM 696 C C . TYR A 1 93 ? -10.023 12.672 -1.797 1.00 77.88 93 TYR A C 1
ATOM 698 O O . TYR A 1 93 ? -10.205 13.725 -1.189 1.00 77.88 93 TYR A O 1
ATOM 706 N N . ASP A 1 94 ? -10.774 11.586 -1.611 1.00 86.06 94 ASP A N 1
ATOM 707 C CA . ASP A 1 94 ? -11.746 11.447 -0.528 1.00 86.06 94 ASP A CA 1
ATOM 708 C C . ASP A 1 94 ? -11.136 10.567 0.568 1.00 86.06 94 ASP A C 1
ATOM 710 O O . ASP A 1 94 ? -10.988 9.352 0.419 1.00 86.06 94 ASP A O 1
ATOM 714 N N . ILE A 1 95 ? -10.728 11.197 1.672 1.00 87.06 95 ILE A N 1
ATOM 715 C CA . ILE A 1 95 ? -10.117 10.485 2.798 1.00 87.06 95 ILE A CA 1
ATOM 716 C C . ILE A 1 95 ? -11.107 9.542 3.485 1.00 87.06 95 ILE A C 1
ATOM 718 O O . ILE A 1 95 ? -10.685 8.515 4.011 1.00 87.06 95 ILE A O 1
ATOM 722 N N . ASN A 1 96 ? -12.405 9.852 3.471 1.00 89.56 96 ASN A N 1
ATOM 723 C CA . ASN A 1 96 ? -13.407 8.984 4.081 1.00 89.56 96 ASN A CA 1
ATOM 724 C C . ASN A 1 96 ? -13.543 7.703 3.265 1.00 89.56 96 ASN A C 1
ATOM 726 O O . ASN A 1 96 ? -13.473 6.623 3.842 1.00 89.56 96 ASN A O 1
ATOM 730 N N . GLN A 1 97 ? -13.589 7.820 1.934 1.00 90.56 97 GLN A N 1
ATOM 731 C CA . GLN A 1 97 ? -13.580 6.660 1.043 1.00 90.56 97 GLN A CA 1
ATOM 732 C C . GLN A 1 97 ? -12.338 5.784 1.266 1.00 90.56 97 GLN A C 1
ATOM 734 O O . GLN A 1 97 ? -12.458 4.577 1.439 1.00 90.56 97 GLN A O 1
ATOM 739 N N . ILE A 1 98 ? -11.143 6.382 1.341 1.00 92.25 98 ILE A N 1
ATOM 740 C CA . ILE A 1 98 ? -9.897 5.633 1.586 1.00 92.25 98 ILE A CA 1
ATOM 741 C C . ILE A 1 98 ? -9.937 4.890 2.932 1.00 92.25 98 ILE A C 1
ATOM 743 O O . ILE A 1 98 ? -9.470 3.753 3.022 1.00 92.25 98 ILE A O 1
ATOM 747 N N . LYS A 1 99 ? -10.485 5.510 3.986 1.00 94.25 99 LYS A N 1
ATOM 748 C CA . LYS A 1 99 ? -10.650 4.856 5.294 1.00 94.25 99 LYS A CA 1
ATOM 749 C C . LYS A 1 99 ? -11.649 3.705 5.224 1.00 94.25 99 LYS A C 1
ATOM 751 O O . LYS A 1 99 ? -11.369 2.641 5.767 1.00 94.25 99 LYS A O 1
ATOM 756 N N . GLU A 1 100 ? -12.792 3.918 4.582 1.00 95.69 100 GLU A N 1
ATOM 757 C CA . GLU A 1 100 ? -13.829 2.897 4.414 1.00 95.69 100 GLU A CA 1
ATOM 758 C C . GLU A 1 100 ? -13.297 1.691 3.636 1.00 95.69 100 GLU A C 1
ATOM 760 O O . GLU A 1 100 ? -13.420 0.563 4.116 1.00 95.69 100 GLU A O 1
ATOM 765 N N . ASP A 1 101 ? -12.616 1.925 2.513 1.00 96.38 101 ASP A N 1
ATOM 766 C CA . ASP A 1 101 ? -11.995 0.881 1.694 1.00 96.38 101 ASP A CA 1
ATOM 767 C C . ASP A 1 101 ? -10.918 0.115 2.482 1.00 96.38 101 ASP A C 1
ATOM 769 O O . ASP A 1 101 ? -10.828 -1.111 2.392 1.00 96.38 101 ASP A O 1
ATOM 773 N N . ALA A 1 102 ? -10.121 0.808 3.304 1.00 96.94 102 ALA A N 1
ATOM 774 C CA . ALA A 1 102 ? -9.100 0.177 4.141 1.00 96.94 102 ALA A CA 1
ATOM 775 C C . ALA A 1 102 ? -9.710 -0.708 5.239 1.00 96.94 102 ALA A C 1
ATOM 777 O O . ALA A 1 102 ? -9.241 -1.825 5.465 1.00 96.94 102 ALA A O 1
ATOM 778 N N . LEU A 1 103 ? -10.768 -0.241 5.908 1.00 97.44 103 LEU A N 1
ATOM 779 C CA . LEU A 1 103 ? -11.481 -1.023 6.922 1.00 97.44 103 LEU A CA 1
ATOM 780 C C . LEU A 1 103 ? -12.204 -2.222 6.303 1.00 97.44 103 LEU A C 1
ATOM 782 O O . LEU A 1 103 ? -12.190 -3.315 6.874 1.00 97.44 103 LEU A O 1
ATOM 786 N N . TRP A 1 104 ? -12.805 -2.034 5.128 1.00 97.88 104 TRP A N 1
ATOM 787 C CA . TRP A 1 104 ? -13.401 -3.114 4.353 1.00 97.88 104 TRP A CA 1
ATOM 788 C C . TRP A 1 104 ? -12.352 -4.172 3.991 1.00 97.88 104 TRP A C 1
ATOM 790 O O . TRP A 1 104 ? -12.536 -5.345 4.311 1.00 97.88 104 TRP A O 1
ATOM 800 N N . LEU A 1 105 ? -11.212 -3.765 3.426 1.00 98.06 105 LEU A N 1
ATOM 801 C CA . LEU A 1 105 ? -10.142 -4.685 3.039 1.00 98.06 105 LEU A CA 1
ATOM 802 C C . LEU A 1 105 ? -9.554 -5.430 4.245 1.00 98.06 105 LEU A C 1
ATOM 804 O O . LEU A 1 105 ? -9.342 -6.639 4.174 1.00 98.06 105 LEU A O 1
ATOM 808 N N . SER A 1 106 ? -9.318 -4.730 5.359 1.00 97.75 106 SER A N 1
ATOM 809 C CA . SER A 1 106 ? -8.839 -5.336 6.608 1.00 97.75 106 SER A CA 1
ATOM 810 C C . SER A 1 106 ? -9.768 -6.453 7.084 1.00 97.75 106 SER A C 1
ATOM 812 O O . SER A 1 106 ? -9.304 -7.533 7.456 1.00 97.75 106 SER A O 1
ATOM 814 N N . LYS A 1 107 ? -11.084 -6.223 7.007 1.00 97.06 107 LYS A N 1
ATOM 815 C CA . LYS A 1 107 ? -12.103 -7.202 7.381 1.00 97.06 107 LYS A CA 1
ATOM 816 C C . LYS A 1 107 ? -12.143 -8.397 6.426 1.00 97.06 107 LYS A C 1
ATOM 818 O O . LYS A 1 107 ? -12.161 -9.529 6.898 1.00 97.06 107 LYS A O 1
ATOM 823 N N . GLU A 1 108 ? -12.170 -8.159 5.116 1.00 97.88 108 GLU A N 1
ATOM 824 C CA . GLU A 1 108 ? -12.311 -9.226 4.114 1.00 97.88 108 GLU A CA 1
ATOM 825 C C . GLU A 1 108 ? -11.050 -10.096 3.998 1.00 97.88 108 GLU A C 1
ATOM 827 O O . GLU A 1 108 ? -11.147 -11.311 3.838 1.00 97.88 108 GLU A O 1
ATOM 832 N N . ALA A 1 109 ? -9.862 -9.495 4.115 1.00 95.81 109 ALA A N 1
ATOM 833 C CA . ALA A 1 109 ? -8.586 -10.203 4.006 1.00 95.81 109 ALA A CA 1
ATOM 834 C C . ALA A 1 109 ? -8.006 -10.649 5.361 1.00 95.81 109 ALA A C 1
ATOM 836 O O . ALA A 1 109 ? -6.967 -11.307 5.385 1.00 95.81 109 ALA A O 1
ATOM 837 N N . ALA A 1 110 ? -8.653 -10.296 6.478 1.00 95.75 110 ALA A N 1
ATOM 838 C CA . ALA A 1 110 ? -8.174 -10.546 7.838 1.00 95.75 110 ALA A CA 1
ATOM 839 C C . ALA A 1 110 ? -6.724 -10.068 8.068 1.00 95.75 110 ALA A C 1
ATOM 841 O O . ALA A 1 110 ? -5.918 -10.765 8.685 1.00 95.75 110 ALA A O 1
ATOM 842 N N . ILE A 1 111 ? -6.409 -8.862 7.587 1.00 96.56 111 ILE A N 1
ATOM 843 C CA . ILE A 1 111 ? -5.102 -8.204 7.743 1.00 96.56 111 ILE A CA 1
ATOM 844 C C . ILE A 1 111 ? -5.225 -6.956 8.614 1.00 96.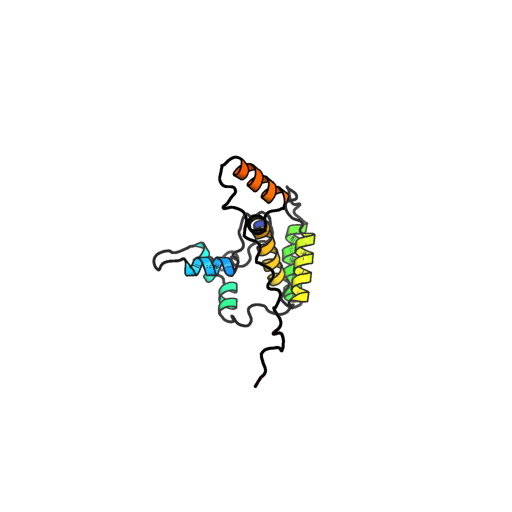56 111 ILE A C 1
ATOM 846 O O . ILE A 1 111 ? -6.293 -6.350 8.668 1.00 96.56 111 ILE A O 1
ATOM 850 N N . GLN A 1 112 ? -4.142 -6.532 9.261 1.00 95.81 112 GLN A N 1
ATOM 851 C CA . GLN A 1 112 ? -4.120 -5.297 10.049 1.00 95.81 112 GLN A CA 1
ATOM 852 C C . GLN A 1 112 ? -4.615 -4.079 9.259 1.00 95.81 112 GLN A C 1
ATOM 854 O O . GLN A 1 112 ? -4.331 -3.913 8.072 1.00 95.81 112 GLN A O 1
ATOM 859 N N . GLU A 1 113 ? -5.315 -3.183 9.951 1.00 96.75 113 GLU A N 1
ATOM 860 C CA . GLU A 1 113 ? -5.896 -1.967 9.380 1.00 96.75 113 GLU A CA 1
ATOM 861 C C . GLU A 1 113 ? -4.825 -1.058 8.757 1.00 96.75 113 GLU A C 1
ATOM 863 O O . GLU A 1 113 ? -5.049 -0.433 7.721 1.00 96.75 113 GLU A O 1
ATOM 868 N N . THR A 1 114 ? -3.629 -1.012 9.350 1.00 94.31 114 THR A N 1
ATOM 869 C CA . THR A 1 114 ? -2.482 -0.254 8.833 1.00 94.31 114 THR A CA 1
ATOM 870 C C . THR A 1 114 ? -1.930 -0.834 7.533 1.00 94.31 114 THR A C 1
ATOM 872 O O . THR A 1 114 ? -1.576 -0.072 6.633 1.00 94.31 114 THR A O 1
ATOM 875 N N . ASP A 1 115 ? -1.889 -2.161 7.398 1.00 94.69 115 ASP A N 1
ATOM 876 C CA . ASP A 1 115 ? -1.451 -2.821 6.164 1.00 94.69 115 ASP A CA 1
ATOM 877 C C . ASP A 1 115 ? -2.490 -2.651 5.054 1.00 94.69 115 ASP A C 1
ATOM 879 O O . ASP A 1 115 ? -2.143 -2.295 3.926 1.00 94.69 115 ASP A O 1
ATOM 883 N N . ALA A 1 116 ? -3.773 -2.814 5.389 1.00 96.94 116 ALA A N 1
ATOM 884 C CA . ALA A 1 116 ? -4.876 -2.561 4.470 1.00 96.94 116 ALA A CA 1
ATOM 885 C C . ALA A 1 116 ? -4.865 -1.113 3.958 1.00 96.94 116 ALA A C 1
ATOM 887 O O . ALA A 1 116 ? -4.956 -0.884 2.751 1.00 96.94 116 ALA A O 1
ATOM 888 N N . LEU A 1 117 ? -4.659 -0.135 4.849 1.00 96.00 117 LEU A N 1
ATOM 889 C CA . LEU A 1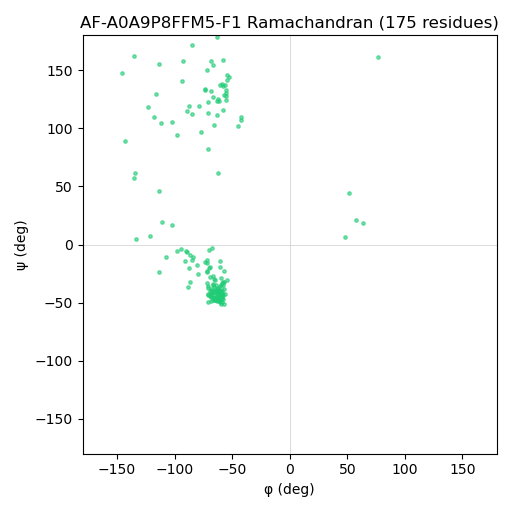 117 ? -4.540 1.276 4.480 1.00 96.00 117 LEU A CA 1
ATOM 890 C C . LEU A 1 117 ? -3.404 1.508 3.480 1.00 96.00 117 LEU A C 1
ATOM 892 O O . LEU A 1 117 ? -3.583 2.224 2.496 1.00 96.00 117 LEU A O 1
ATOM 896 N N . ARG A 1 118 ? -2.241 0.886 3.701 1.00 95.12 118 ARG A N 1
ATOM 897 C CA . ARG A 1 118 ? -1.105 0.989 2.779 1.00 95.12 118 ARG A CA 1
ATOM 898 C C . ARG A 1 118 ? -1.452 0.443 1.393 1.00 95.12 118 ARG A C 1
ATOM 900 O O . ARG A 1 118 ? -1.097 1.065 0.396 1.00 95.12 118 ARG A O 1
ATOM 907 N N . ILE A 1 119 ? -2.129 -0.705 1.326 1.00 95.56 119 ILE A N 1
ATOM 908 C C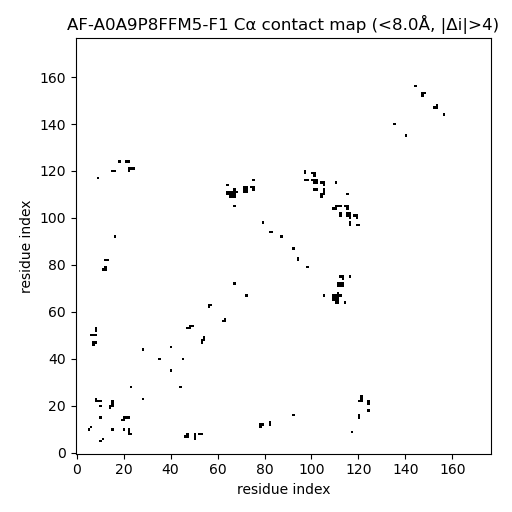A . ILE A 1 119 ? -2.538 -1.336 0.061 1.00 95.56 119 ILE A CA 1
ATOM 909 C C . ILE A 1 119 ? -3.517 -0.436 -0.699 1.00 95.56 119 ILE A C 1
ATOM 911 O O . ILE A 1 119 ? -3.296 -0.163 -1.879 1.00 95.56 119 ILE A O 1
ATOM 915 N N . VAL A 1 120 ? -4.546 0.076 -0.019 1.00 95.56 120 VAL A N 1
ATOM 916 C CA . VAL A 1 120 ? -5.528 0.999 -0.613 1.00 95.56 120 VAL A CA 1
ATOM 917 C C . VAL A 1 120 ? -4.843 2.257 -1.144 1.00 95.56 120 VAL A C 1
ATOM 919 O O . VAL A 1 120 ? -5.130 2.702 -2.253 1.00 95.56 120 VAL A O 1
ATOM 922 N N . LEU A 1 121 ? -3.877 2.808 -0.405 1.00 93.56 121 LEU A N 1
ATOM 923 C CA . LEU A 1 121 ? -3.122 3.967 -0.872 1.00 93.56 121 LEU A CA 1
ATOM 924 C C . LEU A 1 121 ? -2.275 3.680 -2.115 1.00 93.56 121 LEU A C 1
ATOM 926 O O . LEU A 1 121 ? -2.200 4.528 -3.005 1.00 93.56 121 LEU A O 1
ATOM 930 N N . VAL A 1 122 ? -1.628 2.514 -2.177 1.00 94.00 122 VAL A N 1
ATOM 931 C CA . VAL A 1 122 ? -0.861 2.097 -3.358 1.00 94.00 122 VAL A CA 1
ATOM 932 C C . VAL A 1 122 ? -1.777 2.005 -4.581 1.00 94.00 122 VAL A C 1
ATOM 934 O O . VAL A 1 122 ? -1.441 2.572 -5.621 1.00 94.00 122 VAL A O 1
ATOM 937 N N . GLU A 1 123 ? -2.947 1.367 -4.459 1.00 92.75 123 GLU A N 1
ATOM 938 C CA . GLU A 1 123 ? -3.939 1.309 -5.544 1.00 92.75 123 GLU A CA 1
ATOM 939 C C . GLU A 1 123 ? -4.375 2.713 -5.967 1.00 92.75 123 GLU A C 1
ATOM 941 O O . GLU A 1 123 ? -4.299 3.056 -7.148 1.00 92.75 123 GLU A O 1
ATOM 946 N N . TRP A 1 124 ? -4.737 3.565 -5.007 1.00 91.25 124 TRP A N 1
ATOM 947 C CA . TRP A 1 124 ? -5.171 4.930 -5.285 1.00 91.25 124 TRP A CA 1
ATOM 948 C C . TRP A 1 124 ? -4.096 5.746 -6.025 1.00 91.25 124 TRP A C 1
ATOM 950 O O . TRP A 1 124 ? -4.391 6.461 -6.993 1.00 91.25 124 TRP A O 1
ATOM 960 N N . GLN A 1 125 ? -2.824 5.620 -5.626 1.00 89.31 125 GLN A N 1
ATOM 961 C CA . GLN A 1 125 ? -1.713 6.286 -6.311 1.00 89.31 125 GLN A CA 1
ATOM 962 C C . GLN A 1 125 ? -1.541 5.776 -7.752 1.00 89.31 125 GLN A C 1
ATOM 964 O O . GLN A 1 125 ? -1.240 6.582 -8.639 1.00 89.31 125 GLN A O 1
ATOM 969 N N . GLN A 1 126 ? -1.788 4.485 -7.999 1.00 87.25 126 GLN A N 1
ATOM 970 C CA . GLN A 1 126 ? -1.638 3.812 -9.297 1.00 87.25 126 GLN A CA 1
ATOM 971 C C . GLN A 1 126 ? -2.892 3.855 -10.189 1.00 87.25 126 GLN A C 1
ATOM 973 O O . GLN A 1 126 ? -2.836 3.467 -11.361 1.00 87.25 126 GLN A O 1
ATOM 978 N N . ARG A 1 127 ? -4.024 4.355 -9.685 1.00 84.00 127 ARG A N 1
ATOM 979 C CA . ARG A 1 127 ? -5.312 4.361 -10.394 1.00 84.00 127 ARG A CA 1
ATOM 980 C C . ARG A 1 127 ? -5.271 5.090 -11.741 1.00 84.00 127 ARG A C 1
ATOM 982 O O . ARG A 1 127 ? -5.921 4.656 -12.689 1.00 84.00 127 ARG A O 1
ATOM 989 N N . SER A 1 128 ? -4.494 6.167 -11.867 1.00 79.06 128 SER A N 1
ATOM 990 C CA . SER A 1 128 ? -4.318 6.884 -13.141 1.00 79.06 128 SER A CA 1
ATOM 991 C C . SER A 1 128 ? -3.621 6.023 -14.197 1.00 79.06 128 SER A C 1
ATOM 993 O O . SER A 1 128 ? -4.125 5.904 -15.311 1.00 79.06 128 SER A O 1
ATOM 995 N N . ALA A 1 129 ? -2.516 5.367 -13.837 1.00 77.50 129 ALA A N 1
ATOM 996 C CA . ALA A 1 129 ? -1.806 4.448 -14.724 1.00 77.50 129 ALA A CA 1
ATOM 997 C C . ALA A 1 129 ? -2.680 3.240 -15.099 1.00 77.50 129 ALA A C 1
ATOM 999 O O . ALA A 1 129 ? -2.733 2.848 -16.262 1.00 77.50 129 ALA A O 1
ATOM 1000 N N . SER A 1 130 ? -3.436 2.708 -14.136 1.00 76.44 130 SER A N 1
ATOM 1001 C CA . SER A 1 130 ? -4.361 1.590 -14.361 1.00 76.44 130 SER A CA 1
ATOM 1002 C C . SER A 1 130 ? -5.468 1.950 -15.356 1.00 76.44 130 SER A C 1
ATOM 1004 O O . SER A 1 130 ? -5.807 1.142 -16.213 1.00 76.44 130 SER A O 1
ATOM 1006 N N . ARG A 1 131 ? -5.989 3.185 -15.307 1.00 77.06 131 ARG A N 1
ATOM 1007 C CA . ARG A 1 131 ? -6.964 3.685 -16.292 1.00 77.06 131 ARG A CA 1
ATOM 1008 C C . ARG A 1 131 ? -6.376 3.829 -17.694 1.00 77.06 131 ARG A C 1
ATOM 1010 O O . ARG A 1 131 ? -7.088 3.583 -18.654 1.00 77.06 131 ARG A O 1
ATOM 1017 N N . MET A 1 132 ? -5.098 4.191 -17.825 1.00 75.19 132 MET A N 1
ATOM 1018 C CA . MET A 1 132 ? -4.437 4.267 -19.139 1.00 75.19 132 MET A CA 1
ATOM 1019 C C . MET A 1 132 ? -4.227 2.892 -19.780 1.00 75.19 132 MET A C 1
ATOM 1021 O O . MET A 1 132 ? -4.166 2.786 -21.001 1.00 75.19 132 MET A O 1
ATOM 1025 N N . LEU A 1 133 ? -4.091 1.854 -18.955 1.00 73.44 133 LEU A N 1
ATOM 1026 C CA . LEU A 1 133 ? -3.940 0.465 -19.390 1.00 73.44 133 LEU A CA 1
ATOM 1027 C C . LEU A 1 133 ? -5.283 -0.265 -19.529 1.00 73.44 133 LEU A C 1
ATOM 1029 O O . LEU A 1 133 ? -5.304 -1.412 -19.972 1.00 73.44 133 LEU A O 1
ATOM 1033 N N . ALA A 1 134 ? -6.390 0.373 -19.136 1.00 76.12 134 ALA A N 1
ATOM 1034 C CA . ALA A 1 134 ? -7.719 -0.196 -19.276 1.00 76.12 134 ALA A CA 1
ATOM 1035 C C . ALA A 1 134 ? -8.097 -0.331 -20.756 1.00 76.12 134 ALA A C 1
ATOM 1037 O O . ALA A 1 134 ? -7.602 0.398 -21.620 1.00 76.12 134 ALA A O 1
ATOM 1038 N N . GLU A 1 135 ? -8.995 -1.274 -21.046 1.00 72.94 135 GLU A N 1
ATOM 1039 C CA . GLU A 1 135 ? -9.527 -1.413 -22.394 1.00 72.94 135 GLU A CA 1
ATOM 1040 C C . GLU A 1 135 ? -10.139 -0.096 -22.867 1.00 72.94 135 GLU A C 1
ATOM 1042 O O . GLU A 1 135 ? -10.930 0.531 -22.161 1.00 72.94 135 GLU A O 1
ATOM 1047 N N . TRP A 1 136 ? -9.787 0.295 -24.091 1.00 74.00 136 TRP A N 1
ATOM 1048 C CA . TRP A 1 136 ? -10.326 1.499 -24.704 1.00 74.00 136 TRP A CA 1
ATOM 1049 C C . TRP A 1 136 ? -11.845 1.429 -24.773 1.00 74.00 136 TRP A C 1
ATOM 1051 O O . TRP A 1 136 ? -12.418 0.405 -25.178 1.00 74.00 136 TRP A O 1
ATOM 1061 N N . SER A 1 137 ? -12.478 2.544 -24.425 1.00 80.50 137 SER A N 1
ATOM 1062 C CA . SER A 1 137 ? -13.916 2.731 -24.564 1.00 80.50 137 SER A CA 1
ATOM 1063 C C . SER A 1 137 ? -14.351 2.555 -26.021 1.00 80.50 137 SER A C 1
ATOM 1065 O O . SER A 1 137 ? -13.554 2.669 -26.958 1.00 80.50 137 SER A O 1
ATOM 1067 N N . GLN A 1 138 ? -15.638 2.273 -26.235 1.00 78.06 138 GLN A N 1
ATOM 1068 C CA . GLN A 1 138 ? -16.174 2.169 -27.595 1.00 78.06 138 GLN A CA 1
ATOM 1069 C C . GLN A 1 138 ? -15.932 3.454 -28.397 1.00 78.06 138 GLN A C 1
ATOM 1071 O O . GLN A 1 138 ? -15.556 3.365 -29.562 1.00 78.06 138 GLN A O 1
ATOM 1076 N N . ASP A 1 139 ? -16.042 4.624 -27.768 1.00 81.88 139 ASP A N 1
ATOM 1077 C CA . ASP A 1 139 ? -15.808 5.914 -28.421 1.00 81.88 139 ASP A CA 1
ATOM 1078 C C . ASP A 1 139 ? -14.341 6.111 -28.821 1.00 81.88 139 ASP A C 1
ATOM 1080 O O . ASP A 1 139 ? -14.061 6.569 -29.928 1.00 81.88 139 ASP A O 1
ATOM 1084 N N . GLU A 1 140 ? -13.388 5.703 -27.980 1.00 81.00 140 GLU A N 1
ATOM 1085 C CA . GLU A 1 140 ? -11.958 5.735 -28.317 1.00 81.00 140 GLU A CA 1
ATOM 1086 C C . GLU A 1 140 ? -11.626 4.754 -29.444 1.00 81.00 140 GLU A C 1
ATOM 1088 O O . GLU A 1 140 ? -10.896 5.100 -30.375 1.00 81.00 140 GLU A O 1
ATOM 1093 N N . ARG A 1 141 ? -12.210 3.548 -29.418 1.00 81.00 141 ARG A N 1
ATOM 1094 C CA . ARG A 1 141 ? -12.056 2.560 -30.498 1.00 81.00 141 ARG A CA 1
ATOM 1095 C C . ARG A 1 141 ? -12.610 3.092 -31.815 1.00 81.00 141 ARG A C 1
ATOM 1097 O O . ARG A 1 141 ? -11.939 2.974 -32.839 1.00 81.00 141 ARG A O 1
ATOM 1104 N N . LEU A 1 142 ? -13.794 3.704 -31.797 1.00 82.31 142 LEU A N 1
ATOM 1105 C CA . LEU A 1 142 ? -14.398 4.342 -32.969 1.00 82.31 142 LEU A CA 1
ATOM 1106 C C . LEU A 1 142 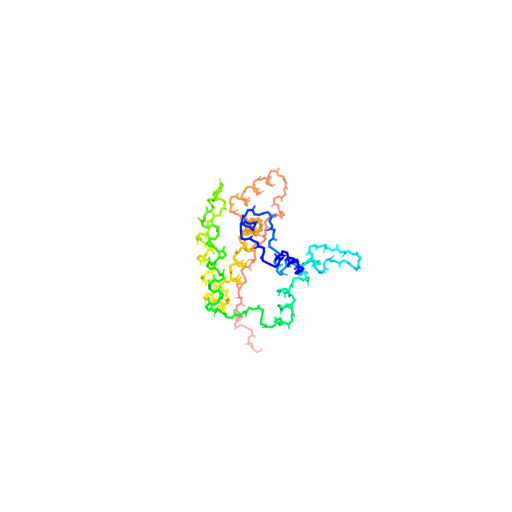? -13.564 5.539 -33.440 1.00 82.31 142 LEU A C 1
ATOM 1108 O O . LEU A 1 142 ? -13.353 5.701 -34.639 1.00 82.31 142 LEU A O 1
ATOM 1112 N N . GLY A 1 143 ? -13.030 6.341 -32.519 1.00 83.00 143 GLY A N 1
ATOM 1113 C CA . GLY A 1 143 ? -12.119 7.444 -32.819 1.00 83.00 143 GLY A CA 1
ATOM 1114 C C . GLY A 1 143 ? -10.853 6.977 -33.537 1.00 83.00 143 GLY A C 1
ATOM 1115 O O . GLY A 1 143 ? -10.488 7.534 -34.572 1.00 83.00 143 GLY A O 1
ATOM 1116 N N . ILE A 1 144 ? -10.228 5.904 -33.052 1.00 81.06 144 ILE A N 1
ATOM 1117 C CA . ILE A 1 144 ? -9.035 5.306 -33.665 1.00 81.06 144 ILE A CA 1
ATOM 1118 C C . ILE A 1 144 ? -9.373 4.658 -35.006 1.00 81.06 144 ILE A C 1
ATOM 1120 O O . ILE A 1 144 ? -8.637 4.848 -35.972 1.00 81.06 144 ILE A O 1
ATOM 1124 N N . GLN A 1 145 ? -10.502 3.951 -35.111 1.00 77.44 145 GLN A N 1
ATOM 1125 C CA . GLN A 1 145 ? -10.974 3.401 -36.383 1.00 77.44 145 GLN A CA 1
ATOM 1126 C C . GLN A 1 145 ? -11.218 4.499 -37.420 1.00 77.44 145 GLN A C 1
ATOM 1128 O O . GLN A 1 145 ? -10.810 4.343 -38.567 1.00 77.44 145 GLN A O 1
ATOM 1133 N N . ASN A 1 146 ? -11.829 5.618 -37.030 1.00 78.50 146 ASN A N 1
ATOM 1134 C CA . ASN A 1 146 ? -12.080 6.751 -37.918 1.00 78.50 146 ASN A CA 1
ATOM 1135 C C . ASN A 1 146 ? -10.775 7.453 -38.326 1.00 78.50 146 ASN A C 1
ATOM 1137 O O . ASN A 1 146 ? -10.581 7.754 -39.504 1.00 78.50 146 ASN A O 1
ATOM 1141 N N . ALA A 1 147 ? -9.845 7.650 -37.387 1.00 79.00 147 ALA A N 1
ATOM 1142 C CA . ALA A 1 147 ? -8.523 8.205 -37.676 1.00 79.00 147 ALA A CA 1
ATOM 1143 C C . ALA A 1 147 ? -7.707 7.295 -38.613 1.00 79.00 147 ALA A C 1
ATOM 1145 O O . ALA A 1 147 ? -7.063 7.776 -39.545 1.00 79.00 147 ALA A O 1
ATOM 1146 N N . ALA A 1 148 ? -7.778 5.977 -38.418 1.00 72.19 148 ALA A N 1
ATOM 1147 C CA . ALA A 1 148 ? -7.070 4.998 -39.235 1.00 72.19 148 ALA A CA 1
ATOM 1148 C C . ALA A 1 148 ? -7.760 4.701 -40.581 1.00 72.19 148 ALA A C 1
ATOM 1150 O O . ALA A 1 148 ? -7.094 4.335 -41.551 1.00 72.19 148 ALA A O 1
ATOM 1151 N N . ALA A 1 149 ? -9.078 4.897 -40.686 1.00 61.66 149 ALA A N 1
ATOM 1152 C CA . ALA A 1 149 ? -9.820 4.793 -41.942 1.00 61.66 149 ALA A CA 1
ATOM 1153 C C . ALA A 1 149 ? -9.399 5.870 -42.953 1.00 61.66 149 ALA A C 1
ATOM 1155 O O . ALA A 1 149 ? -9.385 5.594 -44.153 1.00 61.66 149 ALA A O 1
ATOM 1156 N N . ASN A 1 150 ? -8.971 7.043 -42.475 1.00 60.91 150 ASN A N 1
ATOM 1157 C CA . ASN A 1 150 ? -8.357 8.079 -43.310 1.00 60.91 150 ASN A CA 1
ATOM 1158 C C . ASN A 1 150 ? -6.935 7.717 -43.778 1.00 60.91 150 ASN A C 1
ATOM 1160 O O . ASN A 1 150 ? -6.411 8.351 -44.690 1.00 60.91 150 ASN A O 1
ATOM 1164 N N . ALA A 1 151 ? -6.316 6.688 -43.194 1.00 59.69 151 ALA A N 1
ATOM 1165 C CA . ALA A 1 151 ? -4.936 6.294 -43.438 1.00 59.69 151 ALA A CA 1
ATOM 1166 C C . ALA A 1 151 ? -4.822 4.925 -44.135 1.00 59.69 151 ALA A C 1
ATOM 1168 O O . ALA A 1 151 ? -4.040 4.109 -43.694 1.00 59.69 151 ALA A O 1
ATOM 1169 N N . HIS A 1 152 ? -5.586 4.618 -45.193 1.00 55.75 152 HIS A N 1
ATOM 1170 C CA . HIS A 1 152 ? -5.404 3.439 -46.083 1.00 55.75 152 HIS A CA 1
ATOM 1171 C C . HIS A 1 152 ? -5.203 2.023 -45.453 1.00 55.75 152 HIS A C 1
ATOM 1173 O O . HIS A 1 152 ? -5.010 1.063 -46.195 1.00 55.75 152 HIS A O 1
ATOM 1179 N N . PHE A 1 153 ? -5.313 1.829 -44.131 1.00 57.28 153 PHE A N 1
ATOM 1180 C CA . PHE A 1 153 ? -4.820 0.634 -43.416 1.00 57.28 153 PHE A CA 1
ATOM 1181 C C . PHE A 1 153 ? -5.930 -0.273 -42.854 1.00 57.28 153 PHE A C 1
ATOM 1183 O O . PHE A 1 153 ? -5.702 -1.091 -41.964 1.00 57.28 153 PHE A O 1
ATOM 1190 N N . ARG A 1 154 ? -7.155 -0.152 -43.380 1.00 55.62 154 ARG A N 1
ATOM 1191 C CA . ARG A 1 154 ? -8.375 -0.772 -42.818 1.00 55.62 154 ARG A CA 1
ATOM 1192 C C . ARG A 1 154 ? -8.314 -2.301 -42.664 1.00 55.62 154 ARG A C 1
ATOM 1194 O O . ARG A 1 154 ? -9.052 -2.844 -41.853 1.00 55.62 154 ARG A O 1
ATOM 1201 N N . GLN A 1 155 ? -7.456 -2.995 -43.412 1.00 58.41 155 GLN A N 1
ATOM 1202 C CA . GLN A 1 155 ? -7.363 -4.460 -43.385 1.00 58.41 155 GLN A CA 1
ATOM 1203 C C . GLN A 1 155 ? -6.545 -5.020 -42.208 1.00 58.41 155 GLN A C 1
ATOM 1205 O O . GLN A 1 155 ? -6.706 -6.190 -41.888 1.00 58.41 155 GLN A O 1
ATOM 1210 N N . SER A 1 156 ? -5.717 -4.213 -41.532 1.00 60.81 156 SER A N 1
ATOM 1211 C CA . SER A 1 156 ? -4.835 -4.701 -40.453 1.00 60.81 156 SER A CA 1
ATOM 1212 C C . SER A 1 156 ? -5.382 -4.490 -39.033 1.00 60.81 156 SER A C 1
ATOM 1214 O O . SER A 1 156 ? -4.735 -4.905 -38.076 1.00 60.81 156 SER A O 1
ATOM 1216 N N . ILE A 1 157 ? -6.520 -3.804 -38.873 1.00 59.88 157 ILE A N 1
ATOM 1217 C CA . ILE A 1 157 ? -6.988 -3.272 -37.571 1.00 59.88 157 ILE A CA 1
ATOM 1218 C C . ILE A 1 157 ? -8.190 -4.060 -37.023 1.00 59.88 157 ILE A C 1
ATOM 1220 O O . ILE A 1 157 ? -8.560 -3.909 -35.862 1.00 59.88 157 ILE A O 1
ATOM 1224 N N . ASN A 1 158 ? -8.795 -4.934 -37.830 1.00 58.06 158 ASN A N 1
ATOM 1225 C CA . ASN A 1 158 ? -9.856 -5.817 -37.357 1.00 58.06 158 ASN A CA 1
ATOM 1226 C C . ASN A 1 158 ? -9.243 -7.120 -36.826 1.00 58.06 158 ASN A C 1
ATOM 1228 O O . ASN A 1 158 ? -8.705 -7.881 -37.633 1.00 58.06 158 ASN A O 1
ATOM 1232 N N . PRO A 1 159 ? -9.344 -7.432 -35.519 1.00 49.97 159 PRO A N 1
ATOM 1233 C CA . PRO A 1 159 ? -9.131 -8.798 -35.069 1.00 49.97 159 PRO A CA 1
ATOM 1234 C C . PRO A 1 159 ? -10.190 -9.682 -35.738 1.00 49.97 159 PRO A C 1
ATOM 1236 O O . PRO A 1 159 ? -11.389 -9.402 -35.669 1.00 49.97 159 PRO A O 1
ATOM 1239 N N . THR A 1 160 ? -9.740 -10.710 -36.456 1.00 49.53 160 THR A N 1
ATOM 1240 C CA . THR A 1 160 ? -10.608 -11.713 -37.081 1.00 49.53 160 THR A CA 1
ATOM 1241 C C . THR A 1 160 ? -11.516 -12.331 -36.018 1.00 49.53 160 THR A C 1
ATOM 1243 O O . THR A 1 160 ? -10.985 -12.843 -35.033 1.00 49.53 160 THR A O 1
ATOM 1246 N N . PRO A 1 161 ? -12.851 -12.314 -36.183 1.00 47.59 161 PRO A N 1
ATOM 1247 C CA . PRO A 1 161 ? -13.720 -13.085 -35.306 1.00 47.59 161 PRO A CA 1
ATOM 1248 C C . PRO A 1 161 ? -13.386 -14.572 -35.478 1.00 47.59 161 PRO A C 1
ATOM 1250 O O . PRO A 1 161 ? -13.360 -15.070 -36.607 1.00 47.59 161 PRO A O 1
ATOM 1253 N N . GLU A 1 162 ? -13.083 -15.261 -34.374 1.00 44.72 162 GLU A N 1
ATOM 1254 C CA . GLU A 1 162 ? -12.903 -16.714 -34.381 1.00 44.72 162 GLU A CA 1
ATOM 1255 C C . GLU A 1 162 ? -14.162 -17.379 -34.960 1.00 44.72 162 GLU A C 1
ATOM 1257 O O . GLU A 1 162 ? -15.279 -17.038 -34.556 1.00 44.72 162 GLU A O 1
ATOM 1262 N N . PRO A 1 163 ? -14.026 -18.304 -35.926 1.00 38.81 163 PRO A N 1
ATOM 1263 C CA . PRO A 1 163 ? -15.175 -19.012 -36.452 1.00 38.81 163 PRO A CA 1
ATOM 1264 C C . PRO A 1 163 ? -15.710 -19.992 -35.403 1.00 38.81 163 PRO A C 1
ATOM 1266 O O . PRO A 1 163 ? -15.008 -20.903 -34.968 1.00 38.81 163 PRO A O 1
ATOM 1269 N N . ASP A 1 164 ? -16.985 -19.809 -35.063 1.00 41.56 164 ASP A N 1
ATOM 1270 C CA . ASP A 1 164 ? -17.836 -20.714 -34.290 1.00 41.56 164 ASP A CA 1
ATOM 1271 C C . ASP A 1 164 ? -17.660 -22.166 -34.785 1.00 41.56 164 ASP A C 1
ATOM 1273 O O . ASP A 1 164 ? -18.194 -22.566 -35.829 1.00 41.56 164 ASP A O 1
ATOM 1277 N N . GLN A 1 165 ? -16.886 -22.976 -34.055 1.00 43.19 165 GLN A N 1
ATOM 1278 C CA . GLN A 1 165 ? -16.745 -24.408 -34.316 1.00 43.19 165 GLN A CA 1
ATOM 1279 C C . GLN A 1 165 ? -18.051 -25.112 -33.928 1.00 43.19 165 GLN A C 1
ATOM 1281 O O . GLN A 1 165 ? -18.198 -25.696 -32.854 1.00 43.19 165 GLN A O 1
ATOM 1286 N N . LYS A 1 1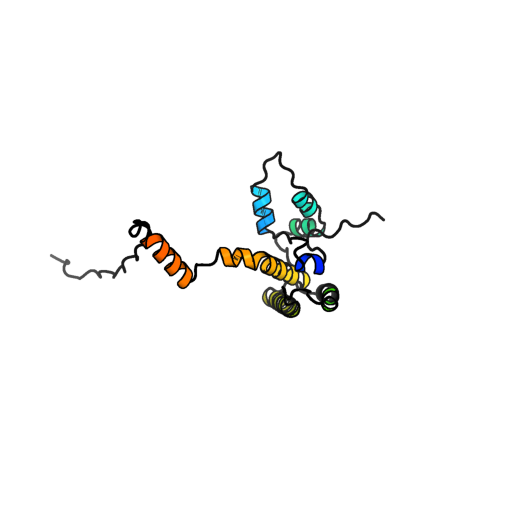66 ? -19.035 -25.088 -34.832 1.00 39.12 166 LYS A N 1
ATOM 1287 C CA . LYS A 1 166 ? -20.159 -26.022 -34.771 1.00 39.12 166 LYS A CA 1
ATOM 1288 C C . LYS A 1 166 ? -19.623 -27.431 -35.011 1.00 39.12 166 LYS A C 1
ATOM 1290 O O . LYS A 1 166 ? -19.320 -27.811 -36.137 1.00 39.12 166 LYS A O 1
ATOM 1295 N N . SER A 1 167 ? -19.502 -28.170 -33.911 1.00 43.91 167 SER A N 1
ATOM 1296 C CA . SER A 1 167 ? -19.249 -29.608 -33.838 1.00 43.91 167 SER A CA 1
ATOM 1297 C C . SER A 1 167 ? -20.094 -30.362 -34.872 1.00 43.91 167 SER A C 1
ATOM 1299 O O . SER A 1 167 ? -21.315 -30.472 -34.744 1.00 43.91 167 SER A O 1
ATOM 1301 N N . VAL A 1 168 ? -19.440 -30.846 -35.930 1.00 45.03 168 VAL A N 1
ATOM 1302 C CA . VAL A 1 168 ? -20.034 -31.763 -36.904 1.00 45.03 168 VAL A CA 1
ATOM 1303 C C . VAL A 1 168 ? -20.059 -33.134 -36.241 1.00 45.03 168 VAL A C 1
ATOM 1305 O O . VAL A 1 168 ? -19.056 -33.839 -36.192 1.00 45.03 168 VAL A O 1
ATOM 1308 N N . PHE A 1 169 ? -21.209 -33.472 -35.663 1.00 40.50 169 PHE A N 1
ATOM 1309 C CA . PHE A 1 169 ? -21.470 -34.790 -35.104 1.00 40.50 169 PHE A CA 1
ATOM 1310 C C . PHE A 1 169 ? -21.433 -35.852 -36.213 1.00 40.50 169 PHE A C 1
ATOM 1312 O O . PHE A 1 169 ? -22.178 -35.784 -37.195 1.00 40.50 169 PHE A O 1
ATOM 1319 N N . ASP A 1 170 ? -20.564 -36.839 -36.003 1.00 47.16 170 ASP A N 1
ATOM 1320 C CA . ASP A 1 170 ? -20.403 -38.085 -36.751 1.00 47.16 170 ASP A CA 1
ATOM 1321 C C . ASP A 1 170 ? -21.763 -38.712 -37.105 1.00 47.16 170 ASP A C 1
ATOM 1323 O O . ASP A 1 170 ? -22.499 -39.200 -36.240 1.00 47.16 170 ASP A O 1
ATOM 1327 N N . THR A 1 171 ? -22.138 -38.690 -38.386 1.00 49.12 171 THR A N 1
ATOM 1328 C CA . THR A 1 171 ? -23.392 -39.298 -38.843 1.00 49.12 171 THR A CA 1
ATOM 1329 C C . THR A 1 171 ? -23.144 -40.771 -39.158 1.00 49.12 171 THR A C 1
ATOM 1331 O O . THR A 1 171 ? -22.342 -41.119 -40.021 1.00 49.12 171 THR A O 1
ATOM 1334 N N . GLN A 1 172 ? -23.844 -41.646 -38.434 1.00 49.88 172 GLN A N 1
ATOM 1335 C CA . GLN A 1 172 ? -23.761 -43.109 -38.476 1.00 49.88 172 GLN A CA 1
ATOM 1336 C C . GLN A 1 172 ? -24.148 -43.764 -39.824 1.00 49.88 172 GLN A C 1
ATOM 1338 O O . GLN A 1 172 ? -25.068 -44.575 -39.879 1.00 49.88 172 GLN A O 1
ATOM 1343 N N . GLN A 1 173 ? -23.443 -43.480 -40.920 1.00 49.97 173 GLN A N 1
ATOM 1344 C CA . GLN A 1 173 ? -23.654 -44.175 -42.202 1.00 49.97 173 GLN A CA 1
ATOM 1345 C C . GLN A 1 173 ? -22.421 -44.899 -42.758 1.00 49.97 173 GLN A C 1
ATOM 1347 O O . GLN A 1 173 ? -22.496 -45.481 -43.833 1.00 49.97 173 GLN A O 1
ATOM 1352 N N . GLN A 1 174 ? -21.317 -44.984 -42.006 1.00 49.25 174 GLN A N 1
ATOM 1353 C CA . GLN A 1 174 ? -20.130 -45.758 -42.413 1.00 49.25 174 GLN A CA 1
ATOM 1354 C C . GLN A 1 174 ? -19.962 -47.126 -41.723 1.00 49.25 174 GLN A C 1
ATOM 1356 O O . GLN A 1 174 ? -18.891 -47.727 -41.795 1.00 49.25 174 GLN A O 1
ATOM 1361 N N . ARG A 1 175 ? -21.005 -47.693 -41.095 1.00 47.09 175 ARG A N 1
ATOM 1362 C CA . ARG A 1 175 ? -20.945 -49.079 -40.588 1.00 47.09 175 ARG A CA 1
ATOM 1363 C C . ARG A 1 175 ? -21.597 -50.099 -41.541 1.00 47.09 175 ARG A C 1
ATOM 1365 O O . ARG A 1 175 ? -22.762 -50.429 -41.362 1.00 47.09 175 ARG A O 1
ATOM 1372 N N . ARG A 1 176 ? -20.730 -50.694 -42.382 1.00 44.66 176 ARG A N 1
ATOM 1373 C CA . ARG A 1 176 ? -20.683 -52.116 -42.826 1.00 44.66 176 ARG A CA 1
ATOM 1374 C C . ARG A 1 176 ? -21.684 -52.631 -43.879 1.00 44.66 176 ARG A C 1
ATOM 1376 O O . ARG A 1 176 ? -22.745 -52.037 -44.038 1.00 44.66 176 ARG A O 1
ATOM 1383 N N . PRO A 1 177 ? -21.383 -53.777 -44.541 1.00 52.69 177 PRO A N 1
ATOM 1384 C CA . PRO A 1 177 ? -20.277 -54.737 -44.327 1.00 52.69 177 PRO A CA 1
ATOM 1385 C C . PRO A 1 177 ? -19.074 -54.581 -45.256 1.00 52.69 177 PRO A C 1
ATOM 1387 O O . PRO A 1 177 ? -19.268 -54.263 -46.446 1.00 52.69 177 PRO A O 1
#

Foldseek 3Di:
DPPDDAQLQDHQPVCLLVVVHAHDDPVNLVVVVVVDDPVDDDVSNVVQCPHPLNVVCVVPVVPNFDAEDPVLVVVLCVRLVVCVVPPPPVPLDDSVVLLVQLVVCCVVVRGRSVVSSSVSSNCSVCVVVVVVVDPDDPVVVVVVQVVCVVVPPNVPSDDDDDDDPPDPPDDPPPDDD

Secondary structure (DSSP, 8-state):
-PPPPP-SSS--HHHHHTTSS----HHHHHHHHHH--TT---HHHHHHHT-HHHHHHHHSTT--SPPP-HHHHHHHHHHHHHHHTS--TT----HHHHHHHHHHHHHHHT--HHHHHHHHHHHHHHHHHHHHTSPPPHHHHHHHHHHHHTTT-TTSSSPPPPP--------S-----

Sequence (177 aa):
MVPSPPAVYFPALDKCLARELPLLSWESVYKAVIALDSVTSSPTLDAFFQDPTVLSILGAPLTPFQPPTSQSKSDFETRTAAINALPSESGQYDINQIKEDALWLSKEAAIQETDALRIVLVEWQQRSASRMLAEWSQDERLGIQNAAANAHFRQSINPTPEPDQKSVFDTQQQRRP

Mean predicted aligned error: 12.98 Å

Solvent-accessible surface area (backbone atoms only — not comparable to full-atom values): 10994 Å² total; per-residue (Å²): 133,81,80,77,75,77,57,62,77,68,55,62,62,63,43,46,75,70,62,76,42,83,69,78,46,71,66,59,49,52,56,47,60,75,67,49,55,101,82,63,80,50,74,69,56,54,51,39,66,65,23,68,66,47,46,52,32,68,73,37,67,92,60,66,65,52,62,64,47,77,62,37,48,52,52,35,51,57,57,52,51,67,45,77,77,53,79,66,94,74,68,84,67,60,68,64,57,52,50,52,52,9,53,50,45,12,64,77,70,50,26,20,37,51,58,25,36,52,52,49,49,44,50,61,72,43,45,65,64,52,58,73,70,44,82,74,49,72,67,55,49,50,49,50,50,55,60,39,58,77,55,89,48,68,84,79,74,61,81,77,79,79,78,83,81,76,79,81,74,84,73,92,76,84,80,79,135

Radius of gyration: 25.61 Å; Cα contacts (8 Å, |Δi|>4): 106; chains: 1; bounding box: 51×77×67 Å